Protein AF-A0A5J4QIT3-F1 (afdb_monomer_lite)

Secondary structure (DSSP, 8-state):
-PPEEEETTEEEEEE-------TT-EEEEEETTEEEEEE---SS-GGG-S-PPPHHHHHHHTT------HHHHHHHHHHHHTT--B-TTSSBPPPPHHHHHHHHHH--S-EEESS---TTT-EEHHHHHHHHHT-S-HHHHHHHHHHHHHHSEE-HHHHHTHHHHHHHHHTS--TTHHHHHHHHHSHHHHTT-

Structure (mmCIF, N/CA/C/O backbone):
data_AF-A0A5J4QIT3-F1
#
_entry.id   AF-A0A5J4QIT3-F1
#
loop_
_atom_site.group_PDB
_atom_site.id
_atom_site.type_symbol
_atom_site.label_atom_id
_atom_site.label_alt_id
_atom_site.label_comp_id
_atom_site.label_asym_id
_atom_site.label_entity_id
_atom_site.label_seq_id
_atom_site.pdbx_PDB_ins_code
_atom_site.Cartn_x
_atom_site.Cartn_y
_atom_site.Cartn_z
_atom_site.occupancy
_atom_site.B_iso_or_equiv
_atom_site.auth_seq_id
_atom_site.auth_comp_id
_atom_site.auth_asym_id
_atom_site.auth_atom_id
_atom_site.pdbx_PDB_model_num
ATOM 1 N N . MET A 1 1 ? 32.381 -16.195 -10.247 1.00 50.09 1 MET A N 1
ATOM 2 C CA . MET A 1 1 ? 33.087 -17.267 -10.980 1.00 50.09 1 MET A CA 1
ATOM 3 C C . MET A 1 1 ? 34.404 -16.677 -11.471 1.00 50.09 1 MET A C 1
ATOM 5 O O . MET A 1 1 ? 34.364 -15.738 -12.257 1.00 50.09 1 MET A O 1
ATOM 9 N N . THR A 1 2 ? 35.540 -17.100 -10.915 1.00 53.19 2 THR A N 1
ATOM 10 C CA . THR A 1 2 ? 36.868 -16.570 -11.279 1.00 53.19 2 THR A CA 1
ATOM 11 C C . THR A 1 2 ? 37.231 -17.078 -12.671 1.00 53.19 2 THR A C 1
ATOM 13 O O . THR A 1 2 ? 37.209 -18.285 -12.884 1.00 53.19 2 THR A O 1
ATOM 16 N N . LYS A 1 3 ? 37.497 -16.178 -13.624 1.00 61.62 3 LYS A N 1
ATOM 17 C CA . LYS A 1 3 ? 37.894 -16.543 -14.993 1.00 61.62 3 LYS A CA 1
ATOM 18 C C . LYS A 1 3 ? 39.407 -16.418 -15.132 1.00 61.62 3 LYS A C 1
ATOM 20 O O . LYS A 1 3 ? 39.966 -15.399 -14.724 1.00 61.62 3 LYS A O 1
ATOM 25 N N . TYR A 1 4 ? 40.047 -17.426 -15.706 1.00 68.75 4 TYR A N 1
ATOM 26 C CA . TYR A 1 4 ? 41.478 -17.422 -15.978 1.00 68.75 4 TYR A CA 1
ATOM 27 C C . TYR A 1 4 ? 41.759 -17.108 -17.448 1.00 68.75 4 TYR A C 1
ATOM 29 O O . TYR A 1 4 ? 40.908 -17.286 -18.322 1.00 68.75 4 TYR A O 1
ATOM 37 N N . LYS A 1 5 ? 42.932 -16.539 -17.718 1.00 68.56 5 LYS A N 1
ATOM 38 C CA . LYS A 1 5 ? 43.290 -16.049 -19.049 1.00 68.56 5 LYS A CA 1
ATOM 39 C C . LYS A 1 5 ? 43.648 -17.220 -19.957 1.00 68.56 5 LYS A C 1
ATOM 41 O O . LYS A 1 5 ? 44.430 -18.075 -19.551 1.00 68.56 5 LYS A O 1
ATOM 46 N N . ILE A 1 6 ? 43.122 -17.225 -21.180 1.00 71.12 6 ILE A N 1
ATOM 47 C CA . ILE A 1 6 ? 43.417 -18.238 -22.199 1.00 71.12 6 ILE A CA 1
ATOM 48 C C . ILE A 1 6 ? 44.427 -17.661 -23.197 1.00 71.12 6 ILE A C 1
ATOM 50 O O . ILE A 1 6 ? 44.152 -16.646 -23.834 1.00 71.12 6 ILE A O 1
ATOM 54 N N . GLU A 1 7 ? 45.576 -18.314 -23.352 1.00 67.62 7 GLU A N 1
ATOM 55 C CA . GLU A 1 7 ? 46.569 -18.009 -24.391 1.00 67.62 7 GLU A CA 1
ATOM 56 C C . GLU A 1 7 ? 46.798 -19.258 -25.245 1.00 67.62 7 GLU A C 1
ATOM 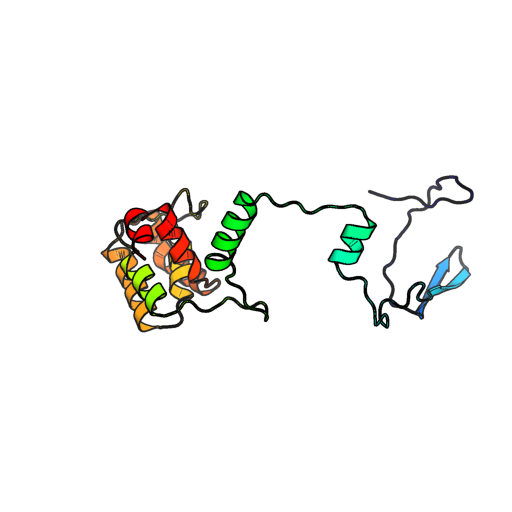58 O O . GLU A 1 7 ? 47.005 -20.348 -24.717 1.00 67.62 7 GLU A O 1
ATOM 63 N N . ASN A 1 8 ? 46.714 -19.117 -26.574 1.00 71.81 8 ASN A N 1
ATOM 64 C CA . ASN A 1 8 ? 46.832 -20.226 -27.534 1.00 71.81 8 ASN A CA 1
ATOM 65 C C . ASN A 1 8 ? 45.915 -21.431 -27.226 1.00 71.81 8 ASN A C 1
ATOM 67 O O . ASN A 1 8 ? 46.274 -22.577 -27.483 1.00 71.81 8 ASN A O 1
ATOM 71 N N . GLY A 1 9 ? 44.732 -21.174 -26.659 1.00 71.56 9 GLY A N 1
ATOM 72 C CA . GLY A 1 9 ? 43.759 -22.211 -26.301 1.00 71.56 9 GLY A CA 1
ATOM 73 C C . GLY A 1 9 ? 44.021 -22.923 -24.968 1.00 71.56 9 GLY A C 1
ATOM 74 O O . GLY A 1 9 ? 43.270 -23.833 -24.633 1.00 71.56 9 GLY A O 1
ATOM 75 N N . ILE A 1 10 ? 45.035 -22.514 -24.194 1.00 67.44 10 ILE A N 1
ATOM 76 C CA . ILE A 1 10 ? 45.354 -23.095 -22.882 1.00 67.44 10 ILE A CA 1
ATOM 77 C C . ILE A 1 10 ? 45.044 -22.082 -21.776 1.00 67.44 10 ILE A C 1
ATOM 79 O O . ILE A 1 10 ? 45.449 -20.920 -21.836 1.00 67.44 10 ILE A O 1
ATOM 83 N N . GLU A 1 11 ? 44.319 -22.534 -20.755 1.00 70.12 11 GLU A N 1
ATOM 84 C CA . GLU A 1 11 ? 43.977 -21.748 -19.571 1.00 70.12 11 GLU A CA 1
ATOM 85 C C . GLU A 1 11 ? 45.213 -21.584 -18.665 1.00 70.12 11 GLU A C 1
ATOM 87 O O . GLU A 1 11 ? 45.863 -22.553 -18.269 1.00 70.12 11 GLU A O 1
ATOM 92 N N . THR A 1 12 ? 45.583 -20.340 -18.369 1.00 76.81 12 THR A N 1
ATOM 93 C CA . THR A 1 12 ? 46.757 -19.991 -17.554 1.00 76.81 12 THR A CA 1
ATOM 94 C C . THR A 1 12 ? 46.376 -19.806 -16.080 1.00 76.81 12 THR A C 1
ATOM 96 O O . THR A 1 12 ? 45.206 -19.759 -15.729 1.00 76.81 12 THR A O 1
ATOM 99 N N . LYS A 1 13 ? 47.352 -19.647 -15.174 1.00 75.56 13 LYS A N 1
ATOM 100 C CA . LYS A 1 13 ? 47.073 -19.306 -13.759 1.00 75.56 13 LYS A CA 1
ATOM 101 C C . LYS A 1 13 ? 46.772 -17.811 -13.537 1.00 75.56 13 LYS A C 1
ATOM 103 O O . LYS A 1 13 ? 46.551 -17.399 -12.400 1.00 75.56 13 LYS A O 1
ATOM 108 N N . GLU A 1 14 ? 46.794 -16.994 -14.592 1.00 68.56 14 GLU A N 1
ATOM 109 C CA . GLU A 1 14 ? 46.572 -15.545 -14.527 1.00 68.56 14 GLU A CA 1
ATOM 110 C C . GLU A 1 14 ? 45.058 -15.265 -14.433 1.00 68.56 14 GLU A C 1
ATOM 112 O O . GLU A 1 14 ? 44.283 -15.710 -15.282 1.00 68.56 14 GLU A O 1
ATOM 117 N N . ILE A 1 15 ? 44.614 -14.549 -13.394 1.00 61.22 15 ILE A N 1
ATOM 118 C CA . ILE A 1 15 ? 43.200 -14.174 -13.227 1.00 61.22 15 ILE A CA 1
ATOM 119 C C . ILE A 1 15 ? 42.866 -13.057 -14.220 1.00 61.22 15 ILE A C 1
ATOM 121 O O . ILE A 1 15 ? 43.544 -12.029 -14.261 1.00 61.22 15 ILE A O 1
ATOM 125 N N . VAL A 1 16 ? 41.787 -13.224 -14.985 1.00 59.75 16 VAL A N 1
ATOM 126 C CA . VAL A 1 16 ? 41.268 -12.171 -15.862 1.00 59.75 16 VAL A CA 1
ATOM 127 C C . VAL A 1 16 ? 40.547 -11.139 -15.007 1.00 59.75 16 VAL A C 1
ATOM 129 O O . VAL A 1 16 ? 39.448 -11.375 -14.504 1.00 59.75 16 VAL A O 1
ATOM 132 N N . GLN A 1 17 ? 41.151 -9.963 -14.866 1.00 61.25 17 GLN A N 1
ATOM 133 C CA . GLN A 1 17 ? 40.424 -8.774 -14.441 1.00 61.25 17 GLN A CA 1
ATOM 134 C C . GLN A 1 17 ? 39.744 -8.161 -15.663 1.00 61.25 17 GLN A C 1
ATOM 136 O O . GLN A 1 17 ? 40.378 -7.463 -16.452 1.00 61.25 17 GLN A O 1
ATOM 141 N N . ASN A 1 18 ? 38.444 -8.411 -15.814 1.00 67.00 18 ASN A N 1
ATOM 142 C CA . ASN A 1 18 ? 37.635 -7.642 -16.754 1.00 67.00 18 ASN A CA 1
ATOM 143 C C . ASN A 1 18 ? 37.565 -6.197 -16.252 1.00 67.00 18 ASN A C 1
ATOM 145 O O . ASN A 1 18 ? 37.209 -5.961 -15.096 1.00 67.00 18 ASN A O 1
ATOM 149 N N . ARG A 1 19 ? 37.907 -5.235 -17.107 1.00 64.25 19 ARG A N 1
ATOM 150 C CA . ARG A 1 19 ? 37.785 -3.807 -16.809 1.00 64.25 19 ARG A CA 1
ATOM 151 C C . ARG A 1 19 ? 36.710 -3.209 -17.700 1.00 64.25 19 ARG A C 1
ATOM 153 O O . ARG A 1 19 ? 36.691 -3.467 -18.898 1.00 64.25 19 ARG A O 1
ATOM 160 N N . VAL A 1 20 ? 35.840 -2.405 -17.102 1.00 68.88 20 VAL A N 1
ATOM 161 C CA . VAL A 1 20 ? 34.931 -1.524 -17.836 1.00 68.88 20 VAL A CA 1
ATOM 162 C C . VAL A 1 20 ? 35.634 -0.179 -17.937 1.0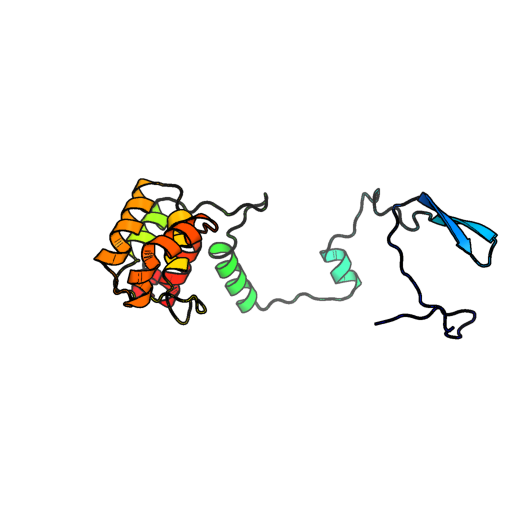0 68.88 20 VAL A C 1
ATOM 164 O O . VAL A 1 20 ? 36.016 0.397 -16.919 1.00 68.88 20 VAL A O 1
ATOM 167 N N . VAL A 1 21 ? 35.877 0.276 -19.159 1.00 70.81 21 VAL A N 1
ATOM 168 C CA . VAL A 1 21 ? 36.602 1.515 -19.458 1.00 70.81 21 VAL A CA 1
ATOM 169 C C . VAL A 1 21 ? 35.796 2.322 -20.464 1.00 70.81 21 VAL A C 1
ATOM 171 O O . VAL A 1 21 ? 35.100 1.744 -21.297 1.00 70.81 21 VAL A O 1
ATOM 174 N N . ALA A 1 22 ? 35.871 3.649 -20.376 1.00 73.44 22 ALA A N 1
ATOM 175 C CA . ALA A 1 22 ? 35.202 4.517 -21.336 1.00 73.44 22 ALA A CA 1
ATOM 176 C C . ALA A 1 22 ? 35.835 4.378 -22.740 1.00 73.44 22 ALA A C 1
ATOM 178 O O . ALA A 1 22 ? 37.027 4.047 -22.840 1.00 73.44 22 ALA A O 1
ATOM 179 N N . PRO A 1 23 ? 35.079 4.656 -23.817 1.00 72.19 23 PRO A N 1
ATOM 180 C CA . PRO A 1 23 ? 35.599 4.675 -25.182 1.00 72.19 23 PRO A CA 1
ATOM 181 C C . PRO A 1 23 ? 36.885 5.501 -25.316 1.00 72.19 23 PRO A C 1
ATOM 183 O O . PRO A 1 23 ? 37.030 6.545 -24.682 1.00 72.19 23 PRO A O 1
ATOM 186 N N . ASN A 1 24 ? 37.828 5.041 -26.143 1.00 81.06 24 ASN A N 1
ATOM 187 C CA . ASN A 1 24 ? 39.077 5.751 -26.465 1.00 81.06 24 ASN A CA 1
ATOM 188 C C . ASN A 1 24 ? 39.994 6.048 -25.260 1.00 81.06 24 ASN A C 1
ATOM 190 O O . ASN A 1 24 ? 40.887 6.897 -25.334 1.00 81.06 24 ASN A O 1
ATOM 194 N N . THR A 1 25 ? 39.814 5.336 -24.143 1.00 84.38 25 THR A N 1
ATOM 195 C CA . THR A 1 25 ? 40.644 5.514 -22.947 1.00 84.38 25 THR A CA 1
ATOM 196 C C . THR A 1 25 ? 42.025 4.884 -23.135 1.00 84.38 25 THR A C 1
ATOM 198 O O . THR A 1 25 ? 42.160 3.756 -23.611 1.00 84.38 25 THR A O 1
ATOM 201 N N . ALA A 1 26 ? 43.069 5.582 -22.681 1.00 87.25 26 ALA A N 1
ATOM 202 C CA . ALA A 1 26 ? 44.417 5.035 -22.554 1.00 87.25 26 ALA A CA 1
ATOM 203 C C . ALA A 1 26 ? 44.788 4.860 -21.075 1.00 87.25 26 ALA A C 1
ATOM 205 O O . ALA A 1 26 ? 44.792 5.822 -20.308 1.00 87.25 26 ALA A O 1
ATOM 206 N N . ILE A 1 27 ? 45.141 3.640 -20.673 1.00 82.06 27 ILE A N 1
ATOM 207 C CA . ILE A 1 27 ? 45.551 3.312 -19.303 1.00 82.06 27 ILE A CA 1
ATOM 208 C C . ILE A 1 27 ? 47.030 2.949 -19.301 1.00 82.06 27 ILE A C 1
ATOM 210 O O . ILE A 1 27 ? 47.488 2.140 -20.107 1.00 82.06 27 ILE A O 1
ATOM 214 N N . ARG A 1 28 ? 47.786 3.532 -18.368 1.00 84.81 28 ARG A N 1
ATOM 215 C CA . ARG A 1 28 ? 49.178 3.151 -18.110 1.00 84.81 28 ARG A CA 1
ATOM 216 C C . ARG A 1 28 ? 49.225 2.132 -16.989 1.00 84.81 28 ARG A C 1
ATOM 218 O O . ARG A 1 28 ? 48.746 2.409 -15.893 1.00 84.81 28 ARG A O 1
ATOM 225 N N . GLU A 1 29 ? 49.876 1.009 -17.234 1.00 82.25 29 GLU A N 1
ATOM 226 C CA . GLU A 1 29 ? 50.094 -0.019 -16.223 1.00 82.25 29 GLU A CA 1
ATOM 227 C C . GLU A 1 29 ? 51.500 -0.606 -16.312 1.00 82.25 29 GLU A C 1
ATOM 229 O O . GLU A 1 29 ? 52.164 -0.539 -17.345 1.00 82.25 29 GLU A O 1
ATOM 234 N N . THR A 1 30 ? 51.985 -1.137 -15.193 1.00 76.81 30 THR A N 1
ATOM 235 C CA . THR A 1 30 ? 53.287 -1.799 -15.131 1.00 76.81 30 THR A CA 1
ATOM 236 C C . THR A 1 30 ? 53.056 -3.300 -15.191 1.00 76.81 30 THR A C 1
ATOM 238 O O . THR A 1 30 ? 52.498 -3.872 -14.257 1.00 76.81 30 THR A O 1
ATOM 241 N N . LYS A 1 31 ? 53.490 -3.939 -16.278 1.00 74.19 31 LYS A N 1
ATOM 242 C CA . LYS A 1 31 ? 53.432 -5.392 -16.460 1.00 74.19 31 LYS A CA 1
ATOM 243 C C . LYS A 1 31 ? 54.853 -5.921 -16.625 1.00 74.19 31 LYS A C 1
ATOM 245 O O . LYS A 1 31 ? 55.612 -5.383 -17.423 1.00 74.19 31 LYS A O 1
ATOM 250 N N . ASN A 1 32 ? 55.232 -6.941 -15.853 1.00 74.06 32 ASN A N 1
ATOM 251 C CA . ASN A 1 32 ? 56.577 -7.540 -15.881 1.00 74.06 32 ASN A CA 1
ATOM 252 C C . ASN A 1 32 ? 57.721 -6.503 -15.796 1.00 74.06 32 ASN A C 1
ATOM 254 O O . ASN A 1 32 ? 58.642 -6.517 -16.607 1.00 74.06 32 ASN A O 1
ATOM 258 N N . ASN A 1 33 ? 57.643 -5.568 -14.840 1.00 79.75 33 ASN A N 1
ATOM 259 C CA . ASN A 1 33 ? 58.596 -4.457 -14.655 1.00 79.75 33 ASN A CA 1
ATOM 260 C C . ASN A 1 33 ? 58.756 -3.497 -15.852 1.00 79.75 33 ASN A C 1
ATOM 262 O O . ASN A 1 33 ? 59.649 -2.651 -15.844 1.00 79.75 33 ASN A O 1
ATOM 266 N N . GLN A 1 34 ? 57.872 -3.562 -16.848 1.00 76.44 34 GLN A N 1
ATOM 267 C CA . GLN A 1 34 ? 57.825 -2.621 -17.963 1.00 76.44 34 GLN A CA 1
ATOM 268 C C . GLN A 1 34 ? 56.528 -1.818 -17.929 1.00 76.44 34 GLN A C 1
ATOM 270 O O . GLN A 1 34 ? 55.451 -2.336 -17.632 1.00 76.44 34 GLN A O 1
ATOM 275 N N . ARG A 1 35 ? 56.629 -0.521 -18.223 1.00 80.00 35 ARG A N 1
ATOM 276 C CA . ARG A 1 35 ? 55.473 0.377 -18.264 1.00 80.00 35 ARG A CA 1
ATOM 277 C C . ARG A 1 35 ? 54.834 0.291 -19.646 1.00 80.00 35 ARG A C 1
ATOM 279 O O . ARG A 1 35 ? 55.433 0.721 -20.627 1.00 80.00 35 ARG A O 1
ATOM 286 N N . VAL A 1 36 ? 53.625 -0.250 -19.715 1.00 83.44 36 VAL A N 1
ATOM 287 C CA . VAL A 1 36 ? 52.855 -0.423 -20.950 1.00 83.44 36 VAL A CA 1
ATOM 288 C C . VAL A 1 36 ? 51.671 0.541 -20.932 1.00 83.44 36 VAL A C 1
ATOM 290 O O . VAL A 1 36 ? 51.077 0.807 -19.888 1.00 83.44 36 VAL A O 1
ATOM 293 N N . THR A 1 37 ? 51.342 1.112 -22.090 1.00 85.62 37 THR A N 1
ATOM 294 C CA . THR A 1 37 ? 50.116 1.901 -22.265 1.00 85.62 37 THR A CA 1
ATOM 295 C C . THR A 1 37 ? 49.134 1.079 -23.081 1.00 85.62 37 THR A C 1
ATOM 297 O O . THR A 1 37 ? 49.382 0.827 -24.257 1.00 85.62 37 THR A O 1
ATOM 300 N N . LEU A 1 38 ? 48.033 0.665 -22.462 1.00 82.25 38 LEU A N 1
ATOM 301 C CA . LEU A 1 38 ? 46.922 0.019 -23.148 1.00 82.25 38 LEU A CA 1
ATOM 302 C C . LEU A 1 38 ? 45.984 1.094 -23.684 1.00 82.25 38 LEU A C 1
ATOM 304 O O . LEU A 1 38 ? 45.500 1.925 -22.916 1.00 82.25 38 LEU A O 1
ATOM 308 N N . LYS A 1 39 ? 45.740 1.080 -24.993 1.00 81.88 39 LYS A N 1
ATOM 309 C CA . LYS A 1 39 ? 44.734 1.924 -25.641 1.00 81.88 39 LYS A CA 1
ATOM 310 C C . LYS A 1 39 ? 43.511 1.070 -25.932 1.00 81.88 39 LYS A C 1
ATOM 312 O O . LYS A 1 39 ? 43.642 0.012 -26.539 1.00 81.88 39 LYS A O 1
ATOM 317 N N . TYR A 1 40 ? 42.358 1.527 -25.472 1.00 78.62 40 TYR A N 1
ATOM 318 C CA . TYR A 1 40 ? 41.078 0.886 -25.723 1.00 78.62 40 TYR A CA 1
ATOM 319 C C . TYR A 1 40 ? 40.340 1.707 -26.765 1.00 78.62 40 TYR A C 1
ATOM 321 O O . TYR A 1 40 ? 40.075 2.882 -26.535 1.00 78.62 40 TYR A O 1
ATOM 329 N N . GLU A 1 41 ? 40.027 1.100 -27.900 1.00 73.19 41 GLU A N 1
ATOM 330 C CA . GLU A 1 41 ? 39.240 1.731 -28.956 1.00 73.19 41 GLU A CA 1
ATOM 331 C C . GLU A 1 41 ? 37.769 1.345 -28.803 1.00 73.19 41 GLU A C 1
ATOM 333 O O . GLU A 1 41 ? 37.437 0.251 -28.333 1.00 73.19 41 GLU A O 1
ATOM 338 N N . ALA A 1 42 ? 36.876 2.259 -29.178 1.00 72.31 42 ALA A N 1
ATOM 339 C CA . ALA A 1 42 ? 35.461 1.943 -29.286 1.00 72.31 42 ALA A CA 1
ATOM 340 C C . ALA A 1 42 ? 35.267 0.936 -30.429 1.00 72.31 42 ALA A C 1
ATOM 342 O O . ALA A 1 42 ? 35.417 1.283 -31.595 1.00 72.31 42 ALA A O 1
ATOM 343 N N . VAL A 1 43 ? 34.965 -0.321 -30.100 1.00 66.88 43 VAL A N 1
ATOM 344 C CA . VAL A 1 43 ? 34.739 -1.359 -31.123 1.00 66.88 43 VAL A CA 1
ATOM 345 C C . VAL A 1 43 ? 33.397 -1.152 -31.825 1.00 66.88 43 VAL A C 1
ATOM 347 O O . VAL A 1 43 ? 33.283 -1.401 -33.019 1.00 66.88 43 VAL A O 1
ATOM 350 N N . ASN A 1 44 ? 32.399 -0.660 -31.088 1.00 65.31 44 ASN A N 1
ATOM 351 C CA . ASN A 1 44 ? 31.087 -0.318 -31.615 1.00 65.31 44 ASN A CA 1
ATOM 352 C C . ASN A 1 44 ? 30.754 1.115 -31.219 1.00 65.31 44 ASN A C 1
ATOM 354 O O . ASN A 1 44 ? 30.790 1.456 -30.036 1.00 65.31 44 ASN A O 1
ATOM 358 N N . ASP A 1 45 ? 30.367 1.921 -32.201 1.00 64.94 45 ASP A N 1
ATOM 359 C CA . ASP A 1 45 ? 29.901 3.290 -31.999 1.00 64.94 45 ASP A CA 1
ATOM 360 C C . ASP A 1 45 ? 28.427 3.313 -31.556 1.00 64.94 45 ASP A C 1
ATOM 362 O O . ASP A 1 45 ? 27.578 3.974 -32.145 1.00 64.94 45 ASP A O 1
ATOM 366 N N . TRP A 1 46 ? 28.092 2.502 -30.545 1.00 61.81 46 TRP A N 1
ATOM 367 C CA . TRP A 1 46 ? 26.726 2.413 -30.013 1.00 61.81 46 TRP A CA 1
ATOM 368 C C . TRP A 1 46 ? 26.282 3.758 -29.426 1.00 61.81 46 TRP A C 1
ATOM 370 O O . TRP A 1 46 ? 25.104 4.093 -29.463 1.00 61.81 46 TRP A O 1
ATOM 380 N N . GLU A 1 47 ? 27.239 4.539 -28.924 1.00 60.97 47 GLU A N 1
ATOM 381 C CA . GLU A 1 47 ? 27.016 5.885 -28.399 1.00 60.97 47 GLU A CA 1
ATOM 382 C C . GLU A 1 47 ? 26.477 6.849 -29.472 1.00 60.97 47 GLU A C 1
ATOM 384 O O . GLU A 1 47 ? 25.587 7.636 -29.164 1.00 60.97 47 GLU A O 1
ATOM 389 N N . ASN A 1 48 ? 26.925 6.736 -30.732 1.00 67.44 48 ASN A N 1
ATOM 390 C CA . ASN A 1 48 ? 26.421 7.545 -31.854 1.00 67.44 48 ASN A CA 1
ATOM 391 C C . ASN A 1 48 ? 25.482 6.776 -32.804 1.00 67.44 48 ASN A C 1
ATOM 393 O O . ASN A 1 48 ? 25.112 7.288 -33.865 1.00 67.44 48 ASN A O 1
ATOM 397 N N . ALA A 1 49 ? 25.082 5.550 -32.460 1.00 70.81 49 ALA A N 1
ATOM 398 C CA . ALA A 1 49 ? 24.202 4.751 -33.301 1.00 70.81 49 ALA A CA 1
ATOM 399 C C . ALA A 1 49 ? 22.788 5.358 -33.323 1.00 70.81 49 ALA A C 1
ATOM 401 O O . ALA A 1 49 ? 22.002 5.200 -32.392 1.00 70.81 49 ALA A O 1
ATOM 402 N N . SER A 1 50 ? 22.439 6.017 -34.429 1.00 66.19 50 SER A N 1
ATOM 403 C CA . SER A 1 50 ? 21.112 6.609 -34.662 1.00 66.19 50 SER A CA 1
ATOM 404 C C . SER A 1 50 ? 20.009 5.575 -34.910 1.00 66.19 50 SER A C 1
ATOM 406 O O . SER A 1 50 ? 18.825 5.904 -34.874 1.00 66.19 50 SER A O 1
ATOM 408 N N . HIS A 1 51 ? 20.392 4.325 -35.175 1.00 66.06 51 HIS A N 1
ATOM 409 C CA . HIS A 1 51 ? 19.491 3.215 -35.470 1.00 66.06 51 HIS A CA 1
ATOM 410 C C . HIS A 1 51 ? 19.792 2.056 -34.528 1.00 66.06 51 HIS A C 1
ATOM 412 O O . HIS A 1 51 ? 20.338 1.024 -34.922 1.00 66.06 51 HIS A O 1
ATOM 418 N N . LEU A 1 52 ? 19.471 2.249 -33.251 1.00 71.50 52 LEU A N 1
ATOM 419 C CA . LEU A 1 52 ? 19.384 1.124 -32.334 1.00 71.50 52 LEU A CA 1
ATOM 420 C C . LEU A 1 52 ? 18.252 0.225 -32.809 1.00 71.50 52 LEU A C 1
ATOM 422 O O . LEU A 1 52 ? 17.137 0.701 -33.027 1.00 71.50 52 LEU A O 1
ATOM 426 N N . ALA A 1 53 ? 18.551 -1.064 -32.974 1.00 69.56 53 ALA A N 1
ATOM 427 C CA . ALA A 1 53 ? 17.510 -2.044 -33.212 1.00 69.56 53 ALA A CA 1
ATOM 428 C C . ALA A 1 53 ? 16.503 -1.937 -32.063 1.00 69.56 53 ALA A C 1
ATOM 430 O O . ALA A 1 53 ? 16.892 -1.953 -30.889 1.00 69.56 53 ALA A O 1
ATOM 431 N N . SER A 1 54 ? 15.223 -1.785 -32.391 1.00 75.06 54 SER A N 1
ATOM 432 C CA . SER A 1 54 ? 14.191 -1.764 -31.362 1.00 75.06 54 SER A CA 1
ATOM 433 C C . SER A 1 54 ? 14.231 -3.079 -30.582 1.00 75.06 54 SER A C 1
ATOM 435 O O . SER A 1 54 ? 14.642 -4.118 -31.105 1.00 75.06 54 SER A O 1
ATOM 437 N N . LEU A 1 55 ? 13.767 -3.068 -29.329 1.00 71.12 55 LEU A N 1
ATOM 438 C CA . LEU A 1 55 ? 13.665 -4.300 -28.541 1.00 71.12 55 LEU A CA 1
ATOM 439 C C . LEU A 1 55 ? 12.915 -5.393 -29.322 1.00 71.12 55 LEU A C 1
ATOM 441 O O . LEU A 1 55 ? 13.302 -6.555 -29.271 1.00 71.12 55 LEU A O 1
ATOM 445 N N . ARG A 1 56 ? 11.902 -5.008 -30.109 1.00 71.69 56 ARG A N 1
ATOM 446 C CA . ARG A 1 56 ? 11.157 -5.922 -30.976 1.00 71.69 56 ARG A CA 1
ATOM 447 C C . ARG A 1 56 ? 12.032 -6.535 -32.072 1.00 71.69 56 ARG A C 1
ATOM 449 O O . ARG A 1 56 ? 12.046 -7.750 -32.206 1.00 71.69 56 ARG A O 1
ATOM 456 N N . GLU A 1 57 ? 12.812 -5.727 -32.785 1.00 74.00 57 GLU A N 1
ATOM 457 C CA . GLU A 1 57 ? 13.727 -6.207 -33.833 1.00 74.00 57 GLU A CA 1
ATOM 458 C C . GLU A 1 57 ? 14.825 -7.127 -33.284 1.00 74.00 57 GLU A C 1
ATOM 460 O O . GLU A 1 57 ? 15.238 -8.067 -33.964 1.00 74.00 57 GLU A O 1
ATOM 465 N N . ILE A 1 58 ? 15.301 -6.873 -32.058 1.00 80.00 58 ILE A N 1
ATOM 466 C CA . ILE A 1 58 ? 16.272 -7.737 -31.371 1.00 80.00 58 ILE A CA 1
ATOM 467 C C . ILE A 1 58 ? 15.642 -9.100 -31.065 1.00 80.00 58 ILE A C 1
ATOM 469 O O . ILE A 1 58 ? 16.243 -10.131 -31.364 1.00 80.00 58 ILE A O 1
ATOM 473 N N . LEU A 1 59 ? 14.433 -9.104 -30.498 1.00 78.06 59 LEU A N 1
ATOM 474 C CA . LEU A 1 59 ? 13.712 -10.325 -30.134 1.00 78.06 59 LEU A CA 1
ATOM 475 C C . LEU A 1 59 ? 13.335 -11.155 -31.368 1.00 78.06 59 LEU A C 1
ATOM 477 O O . LEU A 1 59 ? 13.592 -12.359 -31.383 1.00 78.06 59 LEU A O 1
ATOM 481 N N . ASP A 1 60 ? 12.840 -10.506 -32.427 1.00 70.69 60 ASP A N 1
ATOM 482 C CA . ASP A 1 60 ? 12.508 -11.159 -33.697 1.00 70.69 60 ASP A CA 1
ATOM 483 C C . ASP A 1 60 ? 13.774 -11.763 -34.351 1.00 70.69 60 ASP A C 1
ATOM 485 O O . ASP A 1 60 ? 13.755 -12.912 -34.792 1.00 70.69 60 ASP A O 1
ATOM 489 N N . LYS A 1 61 ? 14.924 -11.060 -34.343 1.00 78.38 61 LYS A N 1
ATOM 490 C CA . LYS A 1 61 ? 16.213 -11.614 -34.825 1.00 78.38 61 LYS A CA 1
ATOM 491 C C . LYS A 1 61 ? 16.703 -12.808 -34.012 1.00 78.38 61 LYS A C 1
ATOM 493 O O . LYS A 1 61 ? 17.375 -13.679 -34.562 1.00 78.38 61 LYS A O 1
ATOM 498 N N . TRP A 1 62 ? 16.442 -12.822 -32.708 1.00 81.06 62 TRP A N 1
ATOM 499 C CA . TRP A 1 62 ? 16.799 -13.934 -31.824 1.00 81.06 62 TRP A CA 1
ATOM 500 C C . TRP A 1 62 ? 15.772 -15.067 -31.860 1.00 81.06 62 TRP A C 1
ATOM 502 O O . TRP A 1 62 ? 15.973 -16.077 -31.187 1.00 81.06 62 TRP A O 1
ATOM 512 N N . ASN A 1 63 ? 14.715 -14.925 -32.669 1.00 74.56 63 ASN A N 1
ATOM 513 C CA . ASN A 1 63 ? 13.614 -15.874 -32.775 1.00 74.56 63 ASN A CA 1
ATOM 514 C C . ASN A 1 63 ? 12.980 -16.169 -31.404 1.00 74.56 63 ASN A C 1
ATOM 516 O O . ASN A 1 63 ? 12.642 -17.310 -31.084 1.00 74.56 63 ASN A O 1
ATOM 520 N N . ILE A 1 64 ? 12.890 -15.130 -30.572 1.00 69.25 64 ILE A N 1
ATOM 521 C CA . ILE A 1 64 ? 12.237 -15.167 -29.269 1.00 69.25 64 ILE A CA 1
ATOM 522 C C . ILE A 1 64 ? 10.849 -14.582 -29.459 1.00 69.25 64 ILE A C 1
ATOM 524 O O . ILE A 1 64 ? 10.700 -13.371 -29.622 1.00 69.25 64 ILE A O 1
ATOM 528 N N . ASP A 1 65 ? 9.840 -15.443 -29.403 1.00 69.00 65 ASP A N 1
ATOM 529 C CA . ASP A 1 65 ? 8.459 -14.993 -29.355 1.00 69.00 65 ASP A CA 1
ATOM 530 C C . ASP A 1 65 ? 8.050 -14.735 -27.902 1.00 69.00 65 ASP A C 1
ATOM 532 O O . ASP A 1 65 ? 8.260 -15.574 -27.021 1.00 69.00 65 ASP A O 1
ATOM 536 N N . ILE A 1 66 ? 7.488 -13.557 -27.639 1.00 66.31 66 ILE A N 1
ATOM 537 C CA . ILE A 1 66 ? 6.875 -13.243 -26.345 1.00 66.31 66 ILE A CA 1
ATOM 538 C C . ILE A 1 66 ? 5.372 -13.423 -26.528 1.00 66.31 66 ILE A C 1
ATOM 540 O O . ILE A 1 66 ? 4.612 -12.456 -26.595 1.00 66.31 66 ILE A O 1
ATOM 544 N N . GLU A 1 67 ? 4.940 -14.677 -26.627 1.00 68.88 67 GLU A N 1
ATOM 545 C CA . GLU A 1 67 ? 3.525 -15.008 -26.525 1.00 68.88 67 GLU A CA 1
ATOM 546 C C . GLU A 1 67 ? 3.117 -14.916 -25.054 1.00 68.88 67 GLU A C 1
ATOM 548 O O . GLU A 1 67 ? 3.444 -15.761 -24.219 1.00 68.88 67 GLU A O 1
ATOM 553 N N . MET A 1 68 ? 2.410 -13.844 -24.715 1.00 70.38 68 MET A N 1
ATOM 554 C CA . MET A 1 68 ? 1.702 -13.744 -23.447 1.00 70.38 68 MET A CA 1
ATOM 555 C C . MET A 1 68 ? 0.299 -14.305 -23.648 1.00 70.38 68 MET A C 1
ATOM 557 O O . MET A 1 68 ? -0.392 -13.921 -24.595 1.00 70.38 68 MET A O 1
ATOM 561 N N . SER A 1 69 ? -0.154 -15.191 -22.759 1.00 75.44 69 SER A N 1
ATOM 562 C CA . SER A 1 69 ? -1.541 -15.647 -22.827 1.00 75.44 69 SER A CA 1
ATOM 563 C C . SER A 1 69 ? -2.482 -14.451 -22.645 1.00 75.44 69 SER A C 1
ATOM 565 O O . SER A 1 69 ? -2.195 -13.535 -21.873 1.00 75.44 69 SER A O 1
ATOM 567 N N . TYR A 1 70 ? -3.636 -14.447 -23.319 1.00 71.19 70 TYR A N 1
ATOM 568 C CA . TYR A 1 70 ? -4.626 -13.372 -23.152 1.00 71.19 70 TYR A CA 1
ATOM 569 C C . TYR A 1 70 ? -5.018 -13.170 -21.679 1.00 71.19 70 TYR A C 1
ATOM 571 O O . TYR A 1 70 ? -5.256 -12.048 -21.243 1.00 71.19 70 TYR A O 1
ATOM 579 N N . LYS A 1 71 ? -5.032 -14.255 -20.896 1.00 75.50 71 LYS A N 1
ATOM 580 C CA . LYS A 1 71 ? -5.293 -14.220 -19.456 1.00 75.50 71 LYS A CA 1
ATOM 581 C C . LYS A 1 71 ? -4.211 -13.447 -18.701 1.00 75.50 71 LYS A C 1
ATOM 583 O O . LYS A 1 71 ? -4.547 -12.607 -17.872 1.00 75.50 71 LYS A O 1
ATOM 588 N N . ASP A 1 72 ? -2.942 -13.700 -19.007 1.00 75.69 72 ASP A N 1
ATOM 589 C CA . ASP A 1 72 ? -1.821 -12.989 -18.387 1.00 75.69 72 ASP A CA 1
ATOM 590 C C . ASP A 1 72 ? -1.786 -11.527 -18.838 1.00 75.69 72 ASP A C 1
ATOM 592 O O . ASP A 1 72 ? -1.532 -10.650 -18.021 1.00 75.69 72 ASP A O 1
ATOM 596 N N . TYR A 1 73 ? -2.140 -11.238 -20.094 1.00 72.88 73 TYR A N 1
ATOM 597 C CA . TYR A 1 73 ? -2.281 -9.869 -20.595 1.00 72.88 73 TYR A CA 1
ATOM 598 C C . TYR A 1 73 ? -3.417 -9.115 -19.898 1.00 72.88 73 TYR A C 1
ATOM 600 O O . TYR A 1 73 ? -3.210 -7.998 -19.436 1.00 72.88 73 TYR A O 1
ATOM 608 N N . ALA A 1 74 ? -4.601 -9.719 -19.771 1.00 73.25 74 ALA A N 1
ATOM 609 C CA . ALA A 1 74 ? -5.737 -9.119 -19.076 1.00 73.25 74 ALA A CA 1
ATOM 610 C C . ALA A 1 74 ? -5.430 -8.887 -17.588 1.00 73.25 74 ALA A C 1
ATOM 612 O O . ALA A 1 74 ? -5.736 -7.820 -17.057 1.00 73.25 74 ALA A O 1
ATOM 613 N N . GLN A 1 75 ? -4.757 -9.843 -16.936 1.00 72.06 75 GLN A N 1
ATOM 614 C CA . GLN A 1 75 ? -4.276 -9.684 -15.566 1.00 72.06 75 GLN A CA 1
ATOM 615 C C . GLN A 1 75 ? -3.251 -8.554 -15.468 1.00 72.06 75 GLN A C 1
ATOM 617 O O . GLN A 1 75 ? -3.344 -7.729 -14.571 1.00 72.06 75 GLN A O 1
ATOM 622 N N . GLN A 1 76 ? -2.318 -8.458 -16.415 1.00 67.44 76 GLN A N 1
ATOM 623 C CA . GLN A 1 76 ? -1.316 -7.400 -16.427 1.00 67.44 76 GLN A CA 1
ATOM 624 C C . GLN A 1 76 ? -1.924 -6.027 -16.745 1.00 67.44 76 GLN A C 1
ATOM 626 O O . GLN A 1 76 ? -1.446 -5.037 -16.216 1.00 67.44 76 GLN A O 1
ATOM 631 N N . GLN A 1 77 ? -2.972 -5.934 -17.571 1.00 63.62 77 GLN A N 1
ATOM 632 C CA . GLN A 1 77 ? -3.722 -4.690 -17.797 1.00 63.62 77 GLN A CA 1
ATOM 633 C C . GLN A 1 77 ? -4.469 -4.259 -16.533 1.00 63.62 77 GLN A C 1
ATOM 635 O O . GLN A 1 77 ? -4.390 -3.097 -16.145 1.00 63.62 77 GLN A O 1
ATOM 640 N N . HIS A 1 78 ? -5.114 -5.198 -15.839 1.00 62.94 78 HIS A N 1
ATOM 641 C CA . HIS A 1 78 ? -5.710 -4.949 -14.529 1.00 62.94 78 HIS A CA 1
ATOM 642 C C . HIS A 1 78 ? -4.639 -4.510 -13.512 1.00 62.94 78 HIS A C 1
ATOM 644 O O . HIS A 1 78 ? -4.792 -3.505 -12.825 1.00 62.94 78 HIS A O 1
ATOM 650 N N . ASP A 1 79 ? -3.498 -5.195 -13.459 1.00 62.84 79 ASP A N 1
ATOM 651 C CA . ASP A 1 79 ? -2.371 -4.834 -12.595 1.00 62.84 79 ASP A CA 1
ATOM 652 C C . ASP A 1 79 ? -1.666 -3.546 -13.046 1.00 62.84 79 ASP A C 1
ATOM 654 O O . ASP A 1 79 ? -0.978 -2.934 -12.242 1.00 62.84 79 ASP A O 1
ATOM 658 N N . ARG A 1 80 ? -1.831 -3.094 -14.294 1.00 61.06 80 ARG A N 1
ATOM 659 C CA . ARG A 1 80 ? -1.357 -1.782 -14.757 1.00 61.06 80 ARG A CA 1
ATOM 660 C C . ARG A 1 80 ? -2.302 -0.673 -14.315 1.00 61.06 80 ARG A C 1
ATOM 662 O O . ARG A 1 80 ? -1.828 0.294 -13.739 1.00 61.06 8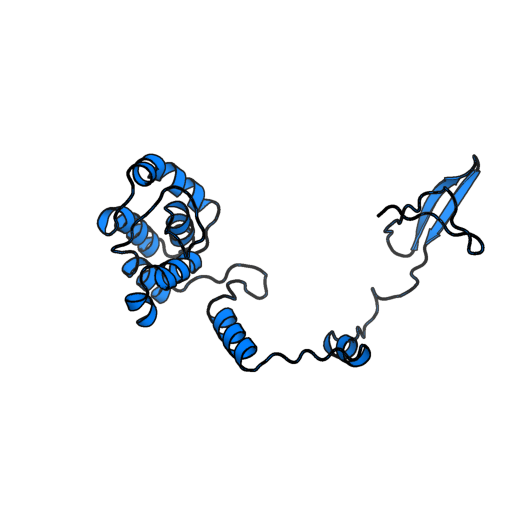0 ARG A O 1
ATOM 669 N N . ILE A 1 81 ? -3.612 -0.855 -14.483 1.00 55.25 81 ILE A N 1
ATOM 670 C CA . ILE A 1 81 ? -4.647 0.078 -14.004 1.00 55.25 81 ILE A CA 1
ATOM 671 C C . ILE A 1 81 ? -4.568 0.263 -12.481 1.00 55.25 81 ILE A C 1
ATOM 673 O O . ILE A 1 81 ? -4.723 1.373 -11.988 1.00 55.25 81 ILE A O 1
ATOM 677 N N . TYR A 1 82 ? -4.284 -0.806 -11.731 1.00 51.44 82 TYR A N 1
ATOM 678 C CA . TYR A 1 82 ? -4.237 -0.771 -10.263 1.00 51.44 82 TYR A CA 1
ATOM 679 C C . TYR A 1 82 ? -2.819 -0.843 -9.663 1.00 51.44 82 TYR A C 1
ATOM 681 O O . TYR A 1 82 ? -2.661 -0.884 -8.438 1.00 51.44 82 TYR A O 1
ATOM 689 N N . GLY A 1 83 ? -1.774 -0.894 -10.491 1.00 52.12 83 GLY A N 1
ATOM 690 C CA . GLY A 1 83 ? -0.396 -1.139 -10.047 1.00 52.12 83 GLY A CA 1
ATOM 691 C C . GLY A 1 83 ? 0.695 -0.377 -10.796 1.00 52.12 83 GLY A C 1
ATOM 692 O O . GLY A 1 83 ? 1.820 -0.358 -10.291 1.00 52.12 83 GLY A O 1
ATOM 693 N N . VAL A 1 84 ? 0.400 0.329 -11.898 1.00 54.03 84 VAL A N 1
ATOM 694 C CA . VAL A 1 84 ? 1.272 1.418 -12.373 1.00 54.03 84 VAL A CA 1
ATOM 695 C C . VAL A 1 84 ? 1.013 2.604 -11.464 1.00 54.03 84 VAL A C 1
ATOM 697 O O . VAL A 1 84 ? 0.193 3.469 -11.710 1.00 54.03 84 VAL A O 1
ATOM 700 N N . GLN A 1 85 ? 1.711 2.577 -10.340 1.00 64.00 85 GLN A N 1
ATOM 701 C CA . GLN A 1 85 ? 1.738 3.665 -9.380 1.00 64.00 85 GLN A CA 1
ATOM 702 C C . GLN A 1 85 ? 2.867 4.621 -9.724 1.00 64.00 85 GLN A C 1
ATOM 704 O O . GLN A 1 85 ? 3.244 5.359 -8.842 1.00 64.00 85 GLN A O 1
ATOM 709 N N . VAL A 1 86 ? 3.484 4.545 -10.910 1.00 64.31 86 VAL A N 1
ATOM 710 C CA . VAL A 1 86 ? 4.689 5.297 -11.270 1.00 64.31 86 VAL A CA 1
ATOM 711 C C . VAL A 1 86 ? 4.482 5.924 -12.645 1.00 64.31 86 VAL A C 1
ATOM 713 O O . VAL A 1 86 ? 4.227 5.196 -13.600 1.00 64.31 86 VAL A O 1
ATOM 716 N N . ASN A 1 87 ? 4.562 7.248 -12.733 1.00 68.50 87 ASN A N 1
ATOM 717 C CA . ASN A 1 87 ? 4.406 7.984 -13.985 1.00 68.50 87 ASN A CA 1
ATOM 718 C C . ASN A 1 87 ? 5.669 7.913 -14.866 1.00 68.50 87 ASN A C 1
ATOM 720 O O . ASN A 1 87 ? 6.688 7.348 -14.460 1.00 68.50 87 ASN A O 1
ATOM 724 N N . ASP A 1 88 ? 5.609 8.489 -16.070 1.00 71.12 88 ASP A N 1
ATOM 725 C CA . ASP A 1 88 ? 6.721 8.484 -17.036 1.00 71.12 88 ASP A CA 1
ATOM 726 C C . ASP A 1 88 ? 7.995 9.150 -16.480 1.00 71.12 88 ASP A C 1
ATOM 728 O O . ASP A 1 88 ? 9.107 8.836 -16.909 1.00 71.12 88 ASP A O 1
ATOM 732 N N . GLU A 1 89 ? 7.859 10.018 -15.471 1.00 72.38 89 GLU A N 1
ATOM 733 C CA . GLU A 1 89 ? 8.976 10.630 -14.747 1.00 72.38 89 GLU A CA 1
ATOM 734 C C . GLU A 1 89 ? 9.552 9.755 -13.616 1.00 72.38 89 GLU A C 1
ATOM 736 O O . GLU A 1 89 ? 10.481 10.169 -12.918 1.00 72.38 89 GLU A O 1
ATOM 741 N N . GLY A 1 90 ? 9.034 8.542 -13.407 1.00 67.00 90 GLY A N 1
ATOM 742 C CA . GLY A 1 90 ? 9.505 7.637 -12.360 1.00 67.00 90 GLY A CA 1
ATOM 743 C C . GLY A 1 90 ? 9.002 7.984 -10.952 1.00 67.00 90 GLY A C 1
ATOM 744 O O . GLY A 1 90 ? 9.537 7.462 -9.971 1.00 67.00 90 GLY A O 1
ATOM 745 N N . THR A 1 91 ? 7.992 8.849 -10.823 1.00 70.12 91 THR A N 1
ATOM 746 C CA . THR A 1 91 ? 7.415 9.273 -9.534 1.00 70.12 91 THR A CA 1
ATOM 747 C C . THR A 1 91 ? 6.078 8.611 -9.260 1.00 70.12 91 THR A C 1
ATOM 749 O O . THR A 1 91 ? 5.384 8.218 -10.192 1.00 70.12 91 THR A O 1
ATOM 752 N N . VAL A 1 92 ? 5.711 8.474 -7.981 1.00 72.00 92 VAL A N 1
ATOM 753 C CA . VAL A 1 92 ? 4.467 7.787 -7.640 1.00 72.00 92 VAL A CA 1
ATOM 754 C C . VAL A 1 92 ? 3.252 8.630 -8.031 1.00 72.00 92 VAL A C 1
ATOM 756 O O . VAL A 1 92 ? 3.142 9.763 -7.564 1.00 72.00 92 VAL A O 1
ATOM 759 N N . GLU A 1 93 ? 2.345 8.094 -8.854 1.00 77.12 93 GLU A N 1
ATOM 760 C CA . GLU A 1 93 ? 1.126 8.806 -9.252 1.00 77.12 93 GLU A CA 1
ATOM 761 C C . GLU A 1 93 ? 0.290 9.142 -8.011 1.00 77.12 93 GLU A C 1
ATOM 763 O O . GLU A 1 93 ? 0.102 8.307 -7.116 1.00 77.12 93 GLU A O 1
ATOM 768 N N . GLN A 1 94 ? -0.183 10.386 -7.933 1.00 81.69 94 GLN A N 1
ATOM 769 C CA . GLN A 1 94 ? -0.976 10.839 -6.799 1.00 81.69 94 GLN A CA 1
ATOM 770 C C . GLN A 1 94 ? -2.356 10.181 -6.823 1.00 81.69 94 GLN A C 1
ATOM 772 O O . GLN A 1 94 ? -3.034 10.149 -7.847 1.00 81.69 94 GLN A O 1
ATOM 777 N N . MET A 1 95 ? -2.786 9.681 -5.667 1.00 88.88 95 MET A N 1
ATOM 778 C CA . MET A 1 95 ? -4.149 9.192 -5.491 1.00 88.88 95 MET A CA 1
ATOM 779 C C . MET A 1 95 ? -5.112 10.382 -5.508 1.00 88.88 95 MET A C 1
ATOM 781 O O . MET A 1 95 ? -4.899 11.346 -4.775 1.00 88.88 95 MET A O 1
ATOM 785 N N . ASN A 1 96 ? -6.157 10.312 -6.334 1.00 91.50 96 ASN A N 1
ATOM 786 C CA . ASN A 1 96 ? -7.192 11.344 -6.360 1.00 91.50 96 ASN A CA 1
ATOM 787 C C . ASN A 1 96 ? -8.020 11.350 -5.058 1.00 91.50 96 ASN A C 1
ATOM 789 O O . ASN A 1 96 ? -8.095 10.344 -4.349 1.00 91.50 96 ASN A O 1
ATOM 793 N N . ASP A 1 97 ? -8.654 12.485 -4.762 1.00 95.75 97 ASP A N 1
ATOM 794 C CA . ASP A 1 97 ? -9.364 12.700 -3.496 1.00 95.75 97 ASP A CA 1
ATOM 795 C C . ASP A 1 97 ? -10.587 11.788 -3.321 1.00 95.75 97 ASP A C 1
ATOM 797 O O . ASP A 1 97 ? -10.851 11.340 -2.208 1.00 95.75 97 ASP A O 1
ATOM 801 N N . GLU A 1 98 ? -11.307 11.463 -4.399 1.00 96.06 98 GLU A N 1
ATOM 802 C CA . GLU A 1 9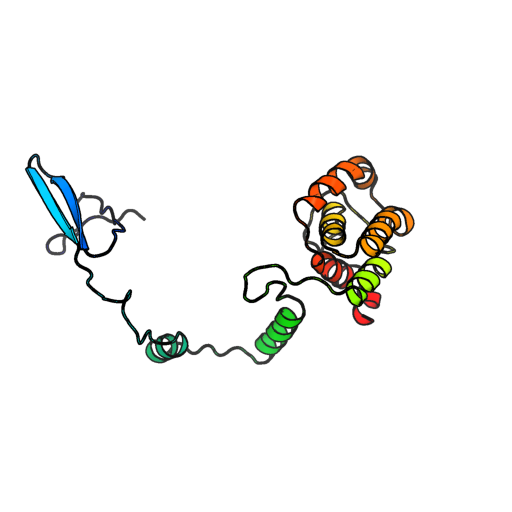8 ? -12.479 10.576 -4.351 1.00 96.06 98 GLU A CA 1
ATOM 803 C C . GLU A 1 98 ? -12.081 9.160 -3.905 1.00 96.06 98 GLU A C 1
ATOM 805 O O . GLU A 1 98 ? -12.661 8.602 -2.972 1.00 96.06 98 GLU A O 1
ATOM 810 N N . LEU A 1 99 ? -11.027 8.606 -4.512 1.00 93.88 99 LEU A N 1
ATOM 811 C CA . LEU A 1 99 ? -10.481 7.299 -4.158 1.00 93.88 99 LEU A CA 1
ATOM 812 C C . LEU A 1 99 ? -9.813 7.319 -2.778 1.00 93.88 99 LEU A C 1
ATOM 814 O O . LEU A 1 99 ? -9.934 6.349 -2.027 1.00 93.88 99 LEU A O 1
ATOM 818 N N . ALA A 1 100 ? -9.122 8.406 -2.424 1.00 96.19 100 ALA A N 1
ATOM 819 C CA . ALA A 1 100 ? -8.518 8.567 -1.105 1.00 96.19 100 ALA A CA 1
ATOM 820 C C . ALA A 1 100 ? -9.581 8.581 0.001 1.00 96.19 100 ALA A C 1
ATOM 822 O O . ALA A 1 100 ? -9.413 7.895 1.014 1.00 96.19 100 ALA A O 1
ATOM 823 N N . GLN A 1 101 ? -10.688 9.301 -0.209 1.00 98.00 101 GLN A N 1
ATOM 824 C CA . GLN A 1 101 ? -11.808 9.328 0.728 1.00 98.00 101 GLN A CA 1
ATOM 825 C C . GLN A 1 101 ? -12.446 7.947 0.857 1.00 98.00 101 GLN A C 1
ATOM 827 O O . GLN A 1 101 ? -12.590 7.448 1.970 1.00 98.00 101 GLN A O 1
ATOM 832 N N . ALA A 1 102 ? -12.745 7.281 -0.261 1.00 97.06 102 ALA A N 1
ATOM 833 C CA . ALA A 1 102 ? -13.299 5.933 -0.217 1.00 97.06 102 ALA A CA 1
ATOM 834 C C . ALA A 1 102 ? -12.353 4.950 0.496 1.00 97.06 102 ALA A C 1
ATOM 836 O O . ALA A 1 102 ? -12.777 4.104 1.283 1.00 97.06 102 ALA A O 1
ATOM 837 N N . CYS A 1 103 ? -11.038 5.103 0.316 1.00 96.44 103 CYS A N 1
ATOM 838 C CA . CYS A 1 103 ? -10.076 4.320 1.077 1.00 96.44 103 CYS A CA 1
ATOM 839 C C . CYS A 1 103 ? -10.183 4.571 2.587 1.00 96.44 103 CYS A C 1
ATOM 841 O O . CYS A 1 103 ? -10.222 3.611 3.354 1.00 96.44 103 CYS A O 1
ATOM 843 N N . VAL A 1 104 ? -10.255 5.834 3.016 1.00 97.56 104 VAL A N 1
ATOM 844 C CA . VAL A 1 104 ? -10.413 6.216 4.429 1.00 97.56 104 VAL A CA 1
ATOM 845 C C . VAL A 1 104 ? -11.723 5.690 5.025 1.00 97.56 104 VAL A C 1
ATOM 847 O O . VAL A 1 104 ? -11.705 5.136 6.127 1.00 97.56 104 VAL A O 1
ATOM 850 N N . ASP A 1 105 ? -12.828 5.776 4.289 1.00 96.88 105 ASP A N 1
ATOM 851 C CA . ASP A 1 105 ? -14.151 5.288 4.704 1.00 96.88 105 ASP A CA 1
ATOM 852 C C . ASP A 1 105 ? -14.207 3.753 4.823 1.00 96.88 105 ASP A C 1
ATOM 854 O O . ASP A 1 105 ? -14.990 3.187 5.604 1.00 96.88 105 ASP A O 1
ATOM 858 N N . GLY A 1 106 ? -13.368 3.072 4.039 1.00 95.69 106 GLY A N 1
ATOM 859 C CA . GLY A 1 106 ? -13.184 1.626 4.040 1.00 95.69 106 GLY A CA 1
ATOM 860 C C . GLY A 1 106 ? -12.284 1.093 5.158 1.00 95.69 106 GLY A C 1
ATOM 861 O O . GLY A 1 106 ? -12.355 -0.101 5.462 1.00 95.69 106 GLY A O 1
ATOM 862 N N . LEU A 1 107 ? -11.463 1.937 5.799 1.00 95.56 107 LEU A N 1
ATOM 863 C CA . LEU A 1 107 ? -10.571 1.558 6.909 1.00 95.56 107 LEU A CA 1
ATOM 864 C C . LEU A 1 107 ? -11.340 1.380 8.230 1.00 95.56 107 LEU A C 1
ATOM 866 O O . LEU A 1 107 ? -11.122 2.092 9.215 1.00 95.56 107 LEU A O 1
ATOM 870 N N . LYS A 1 108 ? -12.245 0.406 8.256 1.00 95.56 108 LYS A N 1
ATOM 871 C CA . LYS A 1 108 ? -13.077 0.054 9.408 1.00 95.56 108 LYS A CA 1
ATOM 872 C C . LYS A 1 108 ? -13.167 -1.454 9.576 1.00 95.56 108 LYS A C 1
ATOM 874 O O . LYS A 1 108 ? -13.070 -2.203 8.609 1.00 95.56 108 LYS A O 1
ATOM 879 N N . ASN A 1 109 ? -13.426 -1.883 10.807 1.00 95.38 109 ASN A N 1
ATOM 880 C CA . ASN A 1 109 ? -13.584 -3.282 11.204 1.00 95.38 109 ASN A CA 1
ATOM 881 C C . ASN A 1 109 ? -12.345 -4.162 10.943 1.00 95.38 109 ASN A C 1
ATOM 883 O O . ASN A 1 109 ? -12.471 -5.380 10.851 1.00 95.38 109 ASN A O 1
ATOM 887 N N . LEU A 1 110 ? -11.150 -3.567 10.854 1.00 95.06 110 LEU A N 1
ATOM 888 C CA . LEU A 1 110 ? -9.895 -4.298 10.672 1.00 95.06 110 LEU A CA 1
ATOM 889 C C . LEU A 1 110 ? -9.309 -4.745 12.022 1.00 95.06 110 LEU A C 1
ATOM 891 O O . LEU A 1 110 ? -9.372 -4.009 13.013 1.00 95.06 110 LEU A O 1
ATOM 895 N N . GLU A 1 111 ? -8.670 -5.916 12.047 1.00 95.62 111 GLU A N 1
ATOM 896 C CA . GLU A 1 111 ? -7.756 -6.307 13.127 1.00 95.62 111 GLU A CA 1
ATOM 897 C C . GLU A 1 111 ? -6.329 -5.864 12.769 1.00 95.62 111 GLU A C 1
ATOM 899 O O . GLU A 1 111 ? -5.772 -6.269 11.749 1.00 95.62 111 GLU A O 1
ATOM 904 N N . ILE A 1 112 ? -5.748 -4.978 13.586 1.00 96.50 112 ILE A N 1
ATOM 905 C CA . ILE A 1 112 ? -4.483 -4.298 13.285 1.00 96.50 112 ILE A CA 1
ATOM 906 C C . ILE A 1 112 ? -3.368 -4.767 14.224 1.00 96.50 112 ILE A C 1
ATOM 908 O O . ILE A 1 112 ? -3.435 -4.657 15.458 1.00 96.50 112 ILE A O 1
ATOM 912 N N . HIS A 1 113 ? -2.284 -5.226 13.609 1.00 96.00 113 HIS A N 1
ATOM 913 C CA . HIS A 1 113 ? -1.116 -5.791 14.269 1.00 96.00 113 HIS A CA 1
ATOM 914 C C . HIS A 1 113 ? 0.084 -4.837 14.218 1.00 96.00 113 HIS A C 1
ATOM 916 O O . HIS A 1 113 ? 0.126 -3.866 13.461 1.00 96.00 113 HIS A O 1
ATOM 922 N N . ASN A 1 114 ? 1.063 -5.073 15.094 1.00 91.25 114 ASN A N 1
ATOM 923 C CA . ASN A 1 114 ? 2.240 -4.209 15.198 1.00 91.25 114 ASN A CA 1
ATOM 924 C C . ASN A 1 114 ? 3.294 -4.517 14.129 1.00 91.25 114 ASN A C 1
ATOM 926 O O . ASN A 1 114 ? 3.906 -3.610 13.570 1.00 91.25 114 ASN A O 1
ATOM 930 N N . TYR A 1 115 ? 3.555 -5.804 13.907 1.00 82.69 115 TYR A N 1
ATOM 931 C CA . TYR A 1 115 ? 4.634 -6.234 13.035 1.00 82.69 115 TYR A CA 1
ATOM 932 C C . TYR A 1 115 ? 4.140 -6.326 11.593 1.00 82.69 115 TYR A C 1
ATOM 934 O O . TYR A 1 115 ? 2.993 -6.680 11.364 1.00 82.69 115 TYR A O 1
ATOM 942 N N . PRO A 1 116 ? 4.973 -5.969 10.610 1.00 77.62 116 PRO A N 1
ATOM 943 C CA . PRO A 1 116 ? 4.611 -6.143 9.217 1.00 77.62 116 PRO A CA 1
ATOM 944 C C . PRO A 1 116 ? 4.735 -7.619 8.820 1.00 77.62 116 PRO A C 1
ATOM 946 O O . PRO A 1 116 ? 5.837 -8.168 8.794 1.00 77.62 116 PRO A O 1
ATOM 949 N N . GLN A 1 117 ? 3.610 -8.237 8.475 1.00 87.94 117 GLN A N 1
ATOM 950 C CA . GLN A 1 117 ? 3.546 -9.443 7.643 1.00 87.94 117 GLN A CA 1
ATOM 951 C C . GLN A 1 117 ? 3.163 -9.054 6.207 1.00 87.94 117 GLN A C 1
ATOM 953 O O . GLN A 1 117 ? 2.807 -7.896 5.951 1.00 87.94 117 GLN A O 1
ATOM 958 N N . PRO A 1 118 ? 3.236 -9.987 5.241 1.00 88.75 118 PRO A N 1
ATOM 959 C CA . PRO A 1 118 ? 2.637 -9.773 3.932 1.00 88.75 118 PRO A CA 1
ATOM 960 C C . PRO A 1 118 ? 1.191 -9.280 4.061 1.00 88.75 118 PRO A C 1
ATOM 962 O O . PRO A 1 118 ? 0.412 -9.809 4.852 1.00 88.75 118 PRO A O 1
ATOM 965 N N . ILE A 1 119 ? 0.834 -8.262 3.275 1.00 88.06 119 ILE A N 1
ATOM 966 C CA . ILE A 1 119 ? -0.425 -7.521 3.439 1.00 88.06 119 ILE A CA 1
ATOM 967 C C . ILE A 1 119 ? -1.675 -8.373 3.216 1.00 88.06 119 ILE A C 1
ATOM 969 O O . ILE A 1 119 ? -2.752 -7.970 3.609 1.00 88.06 119 ILE A O 1
ATOM 973 N N . ASN A 1 120 ? -1.558 -9.532 2.575 1.00 90.69 120 ASN A N 1
ATOM 974 C CA . ASN A 1 120 ? -2.648 -10.490 2.404 1.00 90.69 120 ASN A CA 1
ATOM 975 C C . ASN A 1 120 ? -2.868 -11.383 3.637 1.00 90.69 120 ASN A C 1
ATOM 977 O O . ASN A 1 120 ? -3.885 -12.061 3.706 1.00 90.69 120 ASN A O 1
ATOM 981 N N . MET A 1 121 ? -1.915 -11.424 4.573 1.00 92.81 121 MET A N 1
ATOM 982 C CA . MET A 1 121 ? -2.005 -12.220 5.799 1.00 92.81 121 MET A CA 1
ATOM 983 C C . MET A 1 121 ? -2.559 -11.402 6.960 1.00 92.81 121 MET A C 1
ATOM 985 O O . MET A 1 121 ? -3.462 -11.861 7.648 1.00 92.81 121 MET A O 1
ATOM 989 N N . GLU A 1 122 ? -2.042 -10.191 7.176 1.00 92.81 122 GLU A N 1
ATOM 990 C CA . GLU A 1 122 ? -2.496 -9.329 8.270 1.00 92.81 122 GLU A CA 1
ATOM 991 C C . GLU A 1 122 ? -2.300 -7.848 7.930 1.00 92.81 122 GLU A C 1
ATOM 993 O O . GLU A 1 122 ? -1.424 -7.481 7.139 1.00 92.81 122 GLU A O 1
ATOM 998 N N . VAL A 1 123 ? -3.102 -6.984 8.553 1.00 94.62 123 VAL A N 1
ATOM 999 C CA . VAL A 1 123 ? -2.934 -5.534 8.440 1.00 94.62 123 VAL A CA 1
ATOM 1000 C C . VAL A 1 123 ? -2.000 -5.051 9.540 1.00 94.62 123 VAL A C 1
ATOM 1002 O O . VAL A 1 123 ? -2.271 -5.222 10.730 1.00 94.62 123 VAL A O 1
ATOM 1005 N N . SER A 1 124 ? -0.908 -4.392 9.151 1.00 95.50 124 SER A N 1
ATOM 1006 C CA . SER A 1 124 ? 0.012 -3.774 10.106 1.00 95.50 124 SER A CA 1
ATOM 1007 C C . SER A 1 124 ? -0.267 -2.283 10.268 1.00 95.50 124 SER A C 1
ATOM 1009 O O . SER A 1 124 ? -0.606 -1.578 9.311 1.00 95.50 124 SER A O 1
ATOM 1011 N N . LEU A 1 125 ? -0.052 -1.771 11.477 1.00 95.50 125 LEU A N 1
ATOM 1012 C CA . LEU A 1 125 ? -0.226 -0.352 11.768 1.00 95.50 125 LEU A CA 1
ATOM 1013 C C . LEU A 1 125 ? 0.697 0.527 10.905 1.00 95.50 125 LEU A C 1
ATOM 1015 O O . LEU A 1 125 ? 0.281 1.575 10.417 1.00 95.50 125 LEU A O 1
ATOM 1019 N N . LEU A 1 126 ? 1.924 0.061 10.645 1.00 95.12 126 LEU A N 1
ATOM 1020 C CA . LEU A 1 126 ? 2.868 0.739 9.755 1.00 95.12 126 LEU A CA 1
ATOM 1021 C C . LEU A 1 126 ? 2.322 0.864 8.326 1.00 95.12 126 LEU A C 1
ATOM 1023 O O . LEU A 1 126 ? 2.423 1.934 7.735 1.00 95.12 126 LEU A O 1
ATOM 1027 N N . SER A 1 127 ? 1.728 -0.203 7.778 1.00 94.56 127 SER A N 1
ATOM 1028 C CA . SER A 1 127 ? 1.180 -0.173 6.416 1.00 94.56 127 SER A CA 1
ATOM 1029 C C . SER A 1 127 ? 0.019 0.812 6.262 1.00 94.56 127 SER A C 1
ATOM 1031 O O . SER A 1 127 ? -0.052 1.499 5.246 1.00 94.56 127 SER A O 1
ATOM 1033 N N . ILE A 1 128 ? -0.831 0.949 7.286 1.00 96.06 128 ILE A N 1
ATOM 1034 C CA . ILE A 1 128 ? -1.903 1.954 7.294 1.00 96.06 128 ILE A CA 1
ATOM 1035 C C . ILE A 1 128 ? -1.307 3.362 7.296 1.00 96.06 128 ILE A C 1
ATOM 1037 O O . ILE A 1 128 ? -1.712 4.192 6.487 1.00 96.06 128 ILE A O 1
ATOM 1041 N N . PHE A 1 129 ? -0.312 3.634 8.147 1.00 97.00 129 PHE A N 1
ATOM 1042 C CA . PHE A 1 129 ? 0.325 4.950 8.181 1.00 97.00 129 PHE A CA 1
ATOM 1043 C C . PHE A 1 129 ? 1.050 5.296 6.880 1.00 97.00 129 PHE A C 1
ATOM 1045 O O . PHE A 1 129 ? 0.872 6.404 6.387 1.00 97.00 129 PHE A O 1
ATOM 1052 N N . CYS A 1 130 ? 1.807 4.368 6.284 1.00 94.12 130 CYS A N 1
ATOM 1053 C CA . CYS A 1 130 ? 2.387 4.570 4.950 1.00 94.12 130 CYS A CA 1
ATOM 1054 C C . CYS A 1 130 ? 1.316 4.965 3.920 1.00 94.12 130 CYS A C 1
ATOM 1056 O O . CYS A 1 130 ? 1.540 5.874 3.124 1.00 94.12 130 CYS A O 1
ATOM 1058 N N . GLY A 1 131 ? 0.149 4.313 3.969 1.00 95.00 131 GLY A N 1
ATOM 1059 C CA . GLY A 1 131 ? -1.015 4.660 3.158 1.00 95.00 131 GLY A CA 1
ATOM 1060 C C . GLY A 1 131 ? -1.512 6.083 3.405 1.00 95.00 131 GLY A C 1
ATOM 1061 O O . GLY A 1 131 ? -1.522 6.912 2.503 1.00 95.00 131 GLY A O 1
ATOM 1062 N N . LEU A 1 132 ? -1.873 6.393 4.647 1.00 97.12 132 LEU A N 1
ATOM 1063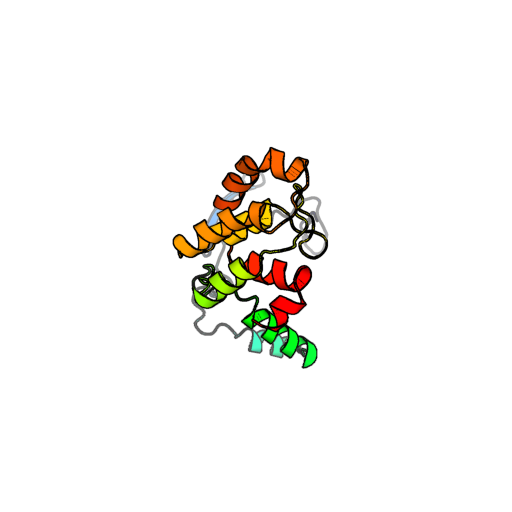 C CA . LEU A 1 132 ? -2.471 7.680 5.008 1.00 97.12 132 LEU A CA 1
ATOM 1064 C C . LEU A 1 132 ? -1.526 8.865 4.776 1.00 97.12 132 LEU A C 1
ATOM 1066 O O . LEU A 1 132 ? -1.955 9.885 4.247 1.00 97.12 132 LEU A O 1
ATOM 1070 N N . TYR A 1 133 ? -0.237 8.740 5.104 1.00 95.94 133 TYR A N 1
ATOM 1071 C CA . TYR A 1 133 ? 0.747 9.795 4.823 1.00 95.94 133 TYR A CA 1
ATOM 1072 C C . TYR A 1 133 ? 1.021 9.984 3.327 1.00 95.94 133 TYR A C 1
ATOM 1074 O O . TYR A 1 133 ? 1.535 11.028 2.935 1.00 95.94 133 TYR A O 1
ATOM 1082 N N . GLY A 1 134 ? 0.661 9.005 2.495 1.00 93.06 134 GLY A N 1
ATOM 1083 C CA . GLY A 1 134 ? 0.678 9.135 1.043 1.00 93.06 134 GLY A CA 1
ATOM 1084 C C . GLY A 1 134 ? -0.465 9.959 0.459 1.00 93.06 134 GLY A C 1
ATOM 1085 O O . GLY A 1 134 ? -0.373 10.353 -0.700 1.00 93.06 134 GLY A O 1
ATOM 1086 N N . ILE A 1 135 ? -1.523 10.230 1.230 1.00 95.06 135 ILE A N 1
ATOM 1087 C CA . ILE A 1 135 ? -2.632 11.083 0.795 1.00 95.06 135 ILE A CA 1
ATOM 1088 C C . ILE A 1 135 ? -2.185 12.548 0.878 1.00 95.06 135 ILE A C 1
ATOM 1090 O O . ILE A 1 135 ? -1.743 13.028 1.930 1.00 95.06 135 ILE A O 1
ATOM 1094 N N . THR A 1 136 ? -2.303 13.257 -0.244 1.00 93.44 136 THR A N 1
ATOM 1095 C CA . THR A 1 136 ? -1.927 14.671 -0.377 1.00 93.44 136 THR A CA 1
ATOM 1096 C C . THR A 1 136 ? -2.940 15.597 0.288 1.00 93.44 136 THR A C 1
ATOM 1098 O O . THR A 1 136 ? -2.542 16.571 0.927 1.00 93.44 136 THR A O 1
ATOM 1101 N N . ASN A 1 137 ? -4.235 15.279 0.207 1.00 96.75 137 ASN A N 1
ATOM 1102 C CA . ASN A 1 137 ? -5.286 16.030 0.883 1.00 96.75 137 ASN A CA 1
ATOM 1103 C C . ASN A 1 137 ? -5.214 15.848 2.411 1.00 96.75 137 ASN A C 1
ATOM 1105 O O . ASN A 1 137 ? -5.493 14.779 2.962 1.00 96.75 137 ASN A O 1
ATOM 1109 N N . GLU A 1 138 ? -4.849 16.921 3.114 1.00 96.75 138 GLU A N 1
ATOM 1110 C CA . GLU A 1 138 ? -4.598 16.883 4.556 1.00 96.75 138 GLU A CA 1
ATOM 1111 C C . GLU A 1 138 ? -5.851 16.613 5.392 1.00 96.75 138 GLU A C 1
ATOM 1113 O O . GLU A 1 138 ? -5.743 16.011 6.465 1.00 96.75 138 GLU A O 1
ATOM 1118 N N . SER A 1 139 ? -7.027 17.034 4.913 1.00 98.00 139 SER A N 1
ATOM 1119 C CA . SER A 1 139 ? -8.299 16.808 5.604 1.00 98.00 139 SER A CA 1
ATOM 1120 C C . SER A 1 139 ? -8.632 15.319 5.616 1.00 98.00 139 SER A C 1
ATOM 1122 O O . SER A 1 139 ? -8.842 14.746 6.685 1.00 98.00 139 SER A O 1
ATOM 1124 N N . ILE A 1 140 ? -8.569 14.682 4.442 1.00 98.31 140 ILE A N 1
ATOM 1125 C CA . ILE A 1 140 ? -8.815 13.243 4.266 1.00 98.31 140 ILE A CA 1
ATOM 1126 C C . ILE A 1 140 ? -7.803 12.432 5.082 1.00 98.31 140 ILE A C 1
ATOM 1128 O O . ILE A 1 140 ? -8.160 11.522 5.830 1.00 98.31 140 ILE A O 1
ATOM 1132 N N . ARG A 1 141 ? -6.519 12.805 5.012 1.00 98.06 141 ARG A N 1
ATOM 1133 C CA . ARG A 1 141 ? -5.456 12.164 5.798 1.00 98.06 141 ARG A CA 1
ATOM 1134 C C . ARG A 1 141 ? -5.719 12.246 7.303 1.00 98.06 141 ARG A C 1
ATOM 1136 O O . ARG A 1 141 ? -5.583 11.244 8.005 1.00 98.06 141 ARG A O 1
ATOM 1143 N N . SER A 1 142 ? -6.064 13.430 7.806 1.00 97.81 142 SER A N 1
ATOM 1144 C CA . SER A 1 142 ? -6.301 13.653 9.238 1.00 97.81 142 SER A CA 1
ATOM 1145 C C . SER A 1 142 ? -7.517 12.875 9.733 1.00 97.81 142 SER A C 1
ATOM 1147 O O . SER A 1 142 ? -7.466 12.281 10.813 1.00 97.81 142 SER A O 1
ATOM 1149 N N . GLU A 1 143 ? -8.577 12.820 8.924 1.00 98.12 143 GLU A N 1
ATOM 1150 C CA . GLU A 1 143 ? -9.741 11.975 9.178 1.00 98.12 143 GLU A CA 1
ATOM 1151 C C . GLU A 1 143 ? -9.338 10.498 9.263 1.00 98.12 143 GLU A C 1
ATOM 1153 O O . GLU A 1 143 ? -9.608 9.839 10.269 1.00 98.12 143 GLU A O 1
ATOM 1158 N N . GLY A 1 144 ? -8.608 9.995 8.264 1.00 97.50 144 GLY A N 1
ATOM 1159 C CA . GLY A 1 144 ? -8.131 8.616 8.233 1.00 97.50 144 GLY A CA 1
ATOM 1160 C C . GLY A 1 144 ? -7.296 8.237 9.453 1.00 97.50 144 GLY A C 1
ATOM 1161 O O . GLY A 1 144 ? -7.509 7.170 10.029 1.00 97.50 144 GLY A O 1
ATOM 1162 N N . ILE A 1 145 ? -6.407 9.123 9.916 1.00 97.69 145 ILE A N 1
ATOM 1163 C CA . ILE A 1 145 ? -5.616 8.903 11.139 1.00 97.69 145 ILE A CA 1
ATOM 1164 C C . ILE A 1 145 ? -6.522 8.852 12.379 1.00 97.69 145 ILE A C 1
ATOM 1166 O O . ILE A 1 145 ? -6.334 7.989 13.241 1.00 97.69 145 ILE A O 1
ATOM 1170 N N . GLY A 1 146 ? -7.517 9.739 12.476 1.00 96.88 146 GLY A N 1
ATOM 1171 C CA . GLY A 1 146 ? -8.502 9.727 13.563 1.00 96.88 146 GLY A CA 1
ATOM 1172 C C . GLY A 1 146 ? -9.373 8.465 13.572 1.00 96.88 146 GLY A C 1
ATOM 1173 O O . GLY A 1 146 ? -9.752 7.966 14.636 1.00 96.88 146 GLY A O 1
ATOM 1174 N N . ASN A 1 147 ? -9.631 7.908 12.391 1.00 95.44 147 ASN A N 1
ATOM 1175 C CA . ASN A 1 147 ? -10.469 6.734 12.188 1.00 95.44 147 ASN A CA 1
ATOM 1176 C C . ASN A 1 147 ? -9.798 5.422 12.626 1.00 95.44 147 ASN A C 1
ATOM 1178 O O . ASN A 1 147 ? -10.508 4.504 13.043 1.00 95.44 147 ASN A O 1
ATOM 1182 N N . ILE A 1 148 ? -8.456 5.342 12.634 1.00 96.50 148 ILE A N 1
ATOM 1183 C CA . ILE A 1 148 ? -7.707 4.112 12.963 1.00 96.50 148 ILE A CA 1
ATOM 1184 C C . ILE A 1 148 ? -8.188 3.503 14.283 1.00 96.50 148 ILE A C 1
ATOM 1186 O O . ILE A 1 148 ? -8.667 2.374 14.301 1.00 96.50 148 ILE A O 1
ATOM 1190 N N . ARG A 1 149 ? -8.100 4.248 15.390 1.00 95.94 149 ARG A N 1
ATOM 1191 C CA . ARG A 1 149 ? -8.502 3.752 16.719 1.00 95.94 149 ARG A CA 1
ATOM 1192 C C . ARG A 1 149 ? -10.013 3.741 16.934 1.00 95.94 149 ARG A C 1
ATOM 1194 O O . ARG A 1 149 ? -10.490 3.047 17.824 1.00 95.94 149 ARG A O 1
ATOM 1201 N N . LYS A 1 150 ? -10.753 4.539 16.163 1.00 96.62 150 LYS A N 1
ATOM 1202 C CA . LYS A 1 150 ? -12.199 4.708 16.327 1.00 96.62 150 LYS A CA 1
ATOM 1203 C C . LYS A 1 150 ? -12.986 3.545 15.730 1.00 96.62 150 LYS A C 1
ATOM 1205 O O . LYS A 1 150 ? -13.975 3.124 16.319 1.00 96.62 150 LYS A O 1
ATOM 1210 N N . PHE A 1 151 ? -12.555 3.048 14.574 1.00 97.06 151 PHE A N 1
ATOM 1211 C CA . PHE A 1 151 ? -13.309 2.067 13.793 1.00 97.06 151 PHE A CA 1
ATOM 1212 C C . PHE A 1 151 ? -12.614 0.712 13.650 1.00 97.06 151 PHE A C 1
ATOM 1214 O O . PHE A 1 151 ? -13.189 -0.190 13.048 1.00 97.06 151 PHE A O 1
ATOM 1221 N N . ASN A 1 152 ? -11.406 0.538 14.193 1.00 97.31 152 ASN A N 1
ATOM 1222 C CA . ASN A 1 152 ? -10.643 -0.706 14.072 1.00 97.31 152 ASN A CA 1
ATOM 1223 C C . ASN A 1 152 ? -10.180 -1.225 15.432 1.00 97.31 152 ASN A C 1
ATOM 1225 O O . ASN A 1 152 ? -10.131 -0.499 16.426 1.00 97.31 152 ASN A O 1
ATOM 1229 N N . LYS A 1 153 ? -9.803 -2.502 15.462 1.00 97.38 153 LYS A N 1
ATOM 1230 C CA . LYS A 1 153 ? -9.332 -3.188 16.662 1.00 97.38 153 LYS A CA 1
ATOM 1231 C C . LYS A 1 153 ? -7.821 -3.361 16.594 1.00 97.38 153 LYS A C 1
ATOM 1233 O O . LYS A 1 153 ? -7.309 -4.154 15.812 1.00 97.38 153 LYS A O 1
ATOM 1238 N N . LEU A 1 154 ? -7.098 -2.635 17.441 1.00 97.44 154 LEU A N 1
ATOM 1239 C CA . LEU A 1 154 ? -5.645 -2.749 17.539 1.00 97.44 154 LEU A CA 1
ATOM 1240 C C . LEU A 1 154 ? -5.273 -3.812 18.575 1.00 97.44 154 LEU A C 1
ATOM 1242 O O . LEU A 1 154 ? -5.830 -3.859 19.672 1.00 97.44 154 LEU A O 1
ATOM 1246 N N . SER A 1 155 ? -4.278 -4.637 18.256 1.00 96.69 155 SER A N 1
ATOM 1247 C CA . SER A 1 155 ? -3.610 -5.452 19.274 1.00 96.69 155 SER A CA 1
ATOM 1248 C C . SER A 1 155 ? -2.933 -4.555 20.320 1.00 96.69 155 SER A C 1
ATOM 1250 O O . SER A 1 155 ? -2.473 -3.456 20.005 1.00 96.69 155 SER A O 1
ATOM 1252 N N . ALA A 1 156 ? -2.792 -5.037 21.559 1.00 96.56 156 ALA A N 1
ATOM 1253 C CA . ALA A 1 156 ? -2.158 -4.265 22.636 1.00 96.56 156 ALA A CA 1
ATOM 1254 C C . ALA A 1 156 ? -0.740 -3.780 22.270 1.00 96.56 156 ALA A C 1
ATOM 1256 O O . ALA A 1 156 ? -0.331 -2.678 22.633 1.00 96.56 156 ALA A O 1
ATOM 1257 N N . ASN A 1 157 ? 0.008 -4.586 21.508 1.00 96.00 157 ASN A N 1
ATOM 1258 C CA . ASN A 1 157 ? 1.336 -4.201 21.044 1.00 96.00 157 ASN A CA 1
ATOM 1259 C C . ASN A 1 157 ? 1.281 -3.145 19.926 1.00 96.00 157 ASN A C 1
ATOM 1261 O O . ASN A 1 157 ? 2.138 -2.268 19.891 1.00 96.00 157 ASN A O 1
ATOM 1265 N N . ALA A 1 158 ? 0.290 -3.202 19.030 1.00 95.69 158 ALA A N 1
ATOM 1266 C CA . ALA A 1 158 ? 0.104 -2.170 18.007 1.00 95.69 158 ALA A CA 1
ATOM 1267 C C . ALA A 1 158 ? -0.246 -0.826 18.653 1.00 95.69 158 ALA A C 1
ATOM 1269 O O . ALA A 1 158 ? 0.352 0.193 18.316 1.00 95.69 158 ALA A O 1
ATOM 1270 N N . ASP A 1 159 ? -1.142 -0.832 19.642 1.00 96.00 159 ASP A N 1
ATOM 1271 C CA . ASP A 1 159 ? -1.538 0.391 20.337 1.00 96.00 159 ASP A CA 1
ATOM 1272 C C . ASP A 1 159 ? -0.376 1.021 21.125 1.00 96.00 159 ASP A C 1
ATOM 1274 O O . ASP A 1 159 ? -0.144 2.229 21.041 1.00 96.00 159 ASP A O 1
ATOM 1278 N N . LYS A 1 160 ? 0.443 0.195 21.793 1.00 97.00 160 LYS A N 1
ATOM 1279 C CA . LYS A 1 160 ? 1.660 0.648 22.488 1.00 97.00 160 LYS A CA 1
ATOM 1280 C C . LYS A 1 160 ? 2.670 1.325 21.552 1.00 97.00 160 LYS A C 1
ATOM 1282 O O . LYS A 1 160 ? 3.351 2.260 21.964 1.00 97.00 160 LYS A O 1
ATOM 1287 N N . ASN A 1 161 ? 2.787 0.856 20.310 1.00 96.25 161 ASN A N 1
ATOM 1288 C CA . ASN A 1 161 ? 3.768 1.346 19.335 1.00 96.25 161 ASN A CA 1
ATOM 1289 C C . ASN A 1 161 ? 3.193 2.380 18.351 1.00 96.25 161 ASN A C 1
ATOM 1291 O O . ASN A 1 161 ? 3.858 2.732 17.376 1.00 96.25 161 ASN A O 1
ATOM 1295 N N . TYR A 1 162 ? 1.989 2.901 18.609 1.00 96.25 162 TYR A N 1
ATOM 1296 C CA . TYR A 1 162 ? 1.264 3.764 17.677 1.00 96.25 162 TYR A CA 1
ATOM 1297 C C . TYR A 1 162 ? 2.067 4.977 17.196 1.00 96.25 162 TYR A C 1
ATOM 1299 O O . TYR A 1 162 ? 2.180 5.204 15.994 1.00 96.25 162 TYR A O 1
ATOM 1307 N N . GLY A 1 163 ? 2.689 5.720 18.119 1.00 95.88 163 GLY A N 1
ATOM 1308 C CA . GLY A 1 163 ? 3.496 6.894 17.769 1.00 95.88 163 GLY A CA 1
ATOM 1309 C C . GLY A 1 163 ? 4.704 6.544 16.894 1.00 95.88 163 GLY A C 1
ATOM 1310 O O . GLY A 1 163 ? 4.960 7.208 15.894 1.00 95.88 163 GLY A O 1
ATOM 1311 N N . GLN A 1 164 ? 5.398 5.447 17.213 1.00 94.69 164 GLN A N 1
ATOM 1312 C CA . GLN A 1 164 ? 6.551 4.993 16.435 1.00 94.69 164 GLN A CA 1
ATOM 1313 C C . GLN A 1 164 ? 6.144 4.544 15.025 1.00 94.69 164 GLN A C 1
ATOM 1315 O O . GLN A 1 164 ? 6.844 4.846 14.057 1.00 94.69 164 GLN A O 1
ATOM 1320 N N . ALA A 1 165 ? 5.020 3.831 14.901 1.00 94.31 165 ALA A N 1
ATOM 1321 C CA . ALA A 1 165 ? 4.477 3.416 13.611 1.00 94.31 165 ALA A CA 1
ATOM 1322 C C . ALA A 1 165 ? 4.067 4.625 12.757 1.00 94.31 165 ALA A C 1
ATOM 1324 O O . ALA A 1 165 ? 4.390 4.650 11.571 1.00 94.31 165 ALA A O 1
ATOM 1325 N N . SER A 1 166 ? 3.451 5.643 13.371 1.00 95.12 166 SER A N 1
ATOM 1326 C CA . SER A 1 166 ? 3.084 6.906 12.718 1.00 95.12 166 SER A CA 1
ATOM 1327 C C . SER A 1 166 ? 4.310 7.581 12.102 1.00 95.12 166 SER A C 1
ATOM 1329 O O . SER A 1 166 ? 4.374 7.770 10.890 1.00 95.12 166 SER A O 1
ATOM 1331 N N . SER A 1 167 ? 5.343 7.841 12.910 1.00 94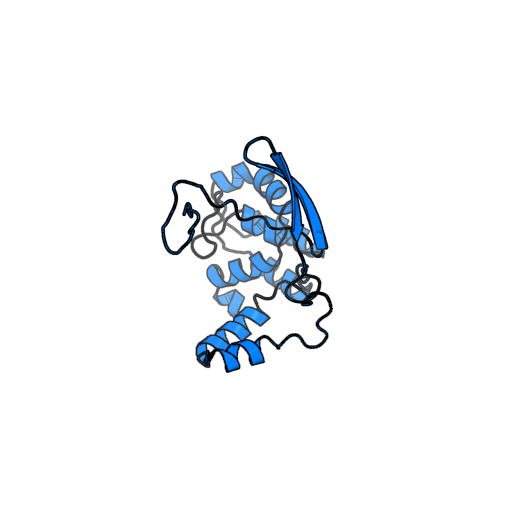.06 167 SER A N 1
ATOM 1332 C CA . SER A 1 167 ? 6.572 8.499 12.444 1.00 94.06 167 SER A CA 1
ATOM 1333 C C . SER A 1 167 ? 7.347 7.686 11.403 1.00 94.06 167 SER A C 1
ATOM 1335 O O . SER A 1 167 ? 8.035 8.250 10.555 1.00 94.06 167 SER A O 1
ATOM 1337 N N . ASN A 1 168 ? 7.274 6.354 11.457 1.00 91.69 168 ASN A N 1
ATOM 1338 C CA . ASN A 1 168 ? 7.904 5.496 10.454 1.00 91.69 168 ASN A CA 1
ATOM 1339 C C . ASN A 1 168 ? 7.131 5.486 9.129 1.00 91.69 168 ASN A C 1
ATOM 1341 O O . ASN A 1 168 ? 7.764 5.438 8.074 1.00 91.69 168 ASN A O 1
ATOM 1345 N N . GLY A 1 169 ? 5.797 5.534 9.178 1.00 87.75 169 GLY A N 1
ATOM 1346 C CA . GLY A 1 169 ? 4.950 5.564 7.987 1.00 87.75 169 GLY A CA 1
ATOM 1347 C C . GLY A 1 169 ? 5.143 6.833 7.162 1.00 87.75 169 GLY A C 1
ATOM 1348 O O . GLY A 1 169 ? 5.266 6.755 5.942 1.00 87.75 169 GLY A O 1
ATOM 1349 N N . GLU A 1 170 ? 5.294 7.978 7.831 1.00 91.44 170 GLU A N 1
ATOM 1350 C CA . GLU A 1 170 ? 5.560 9.277 7.197 1.00 91.44 170 GLU A CA 1
ATOM 1351 C C . GLU A 1 170 ? 6.840 9.285 6.346 1.00 91.44 170 GLU A C 1
ATOM 1353 O O . GLU A 1 170 ? 6.920 9.973 5.335 1.00 91.44 170 GLU A O 1
ATOM 1358 N N . ARG A 1 171 ? 7.844 8.472 6.703 1.00 88.38 171 ARG A N 1
ATOM 1359 C CA . ARG A 1 171 ? 9.115 8.379 5.960 1.00 88.38 171 ARG A CA 1
ATOM 1360 C C . ARG A 1 171 ? 9.006 7.599 4.652 1.00 88.38 171 ARG A C 1
ATOM 1362 O O . ARG A 1 171 ? 9.928 7.658 3.841 1.00 88.38 171 ARG A O 1
ATOM 1369 N N . LYS A 1 172 ? 7.951 6.797 4.483 1.00 85.19 172 LYS A N 1
ATOM 1370 C CA . LYS A 1 172 ? 7.731 5.945 3.305 1.00 85.19 172 LYS A CA 1
ATOM 1371 C C . LYS A 1 172 ? 6.263 6.011 2.868 1.00 85.19 172 LYS A C 1
ATOM 1373 O O . LYS A 1 172 ? 5.566 4.996 2.948 1.00 85.19 172 LYS A O 1
ATOM 1378 N N . PRO A 1 173 ? 5.788 7.192 2.446 1.00 89.56 173 PRO A N 1
ATOM 1379 C CA . PRO A 1 173 ? 4.405 7.377 2.047 1.00 89.56 173 PRO A CA 1
ATOM 1380 C C . PRO A 1 173 ? 4.121 6.645 0.729 1.00 89.56 173 PRO A C 1
ATOM 1382 O O . PRO A 1 173 ? 4.895 6.734 -0.223 1.00 89.56 173 PRO A O 1
ATOM 1385 N N . ASN A 1 174 ? 3.011 5.912 0.674 1.00 90.00 174 ASN A N 1
ATOM 1386 C CA . ASN A 1 174 ? 2.455 5.350 -0.554 1.00 90.00 174 ASN A CA 1
ATOM 1387 C C . ASN A 1 174 ? 0.940 5.138 -0.365 1.00 90.00 174 ASN A C 1
ATOM 1389 O O . ASN A 1 174 ? 0.554 4.143 0.261 1.00 90.00 174 ASN A O 1
ATOM 1393 N N . PRO A 1 175 ? 0.083 6.019 -0.919 1.00 92.19 175 PRO A N 1
ATOM 1394 C CA . PRO A 1 175 ? -1.361 5.969 -0.684 1.00 92.19 175 PRO A CA 1
ATOM 1395 C C . PRO A 1 175 ? -2.006 4.693 -1.222 1.00 92.19 175 PRO A C 1
ATOM 1397 O O . PRO A 1 175 ? -2.955 4.168 -0.646 1.00 92.19 175 PRO A O 1
ATOM 1400 N N . TRP A 1 176 ? -1.436 4.110 -2.271 1.00 91.12 176 TRP A N 1
ATOM 1401 C CA . TRP A 1 176 ? -1.957 2.914 -2.919 1.00 91.12 176 TRP A CA 1
ATOM 1402 C C . TRP A 1 176 ? -1.815 1.632 -2.092 1.00 91.12 176 TRP A C 1
ATOM 1404 O O . TRP A 1 176 ? -2.313 0.576 -2.479 1.00 91.12 176 TRP A O 1
ATOM 1414 N N . ILE A 1 177 ? -1.143 1.684 -0.941 1.00 91.81 177 ILE A N 1
ATOM 1415 C CA . ILE A 1 177 ? -1.198 0.587 0.031 1.00 91.81 177 ILE A CA 1
ATOM 1416 C C . ILE A 1 177 ? -2.631 0.415 0.556 1.00 91.81 177 ILE A C 1
ATOM 1418 O O . ILE A 1 177 ? -3.045 -0.715 0.812 1.00 91.81 177 ILE A O 1
ATOM 1422 N N . LEU A 1 178 ? -3.407 1.499 0.658 1.00 94.69 178 LEU A N 1
ATOM 1423 C CA . LEU A 1 178 ? -4.772 1.462 1.183 1.00 94.69 178 LEU A CA 1
ATOM 1424 C C . LEU A 1 178 ? -5.698 0.598 0.321 1.00 94.69 178 LEU A C 1
ATOM 1426 O O . LEU A 1 178 ? -6.397 -0.257 0.858 1.00 94.69 178 LEU A O 1
ATOM 1430 N N . THR A 1 179 ? -5.627 0.714 -1.008 1.00 93.56 179 THR A N 1
ATOM 1431 C CA . THR A 1 179 ? -6.434 -0.121 -1.916 1.00 93.56 179 THR A CA 1
ATOM 1432 C C . THR A 1 179 ? -6.110 -1.607 -1.755 1.00 93.56 179 THR A C 1
ATOM 1434 O O . THR A 1 179 ? -7.009 -2.446 -1.766 1.00 93.56 179 THR A O 1
ATOM 1437 N N . LYS A 1 180 ? -4.836 -1.952 -1.519 1.00 91.94 180 LYS A N 1
ATOM 1438 C CA . LYS A 1 180 ? -4.419 -3.335 -1.239 1.00 91.94 180 LYS A CA 1
ATOM 1439 C C . LYS A 1 180 ? -4.960 -3.837 0.097 1.00 91.94 180 LYS A C 1
ATOM 1441 O O . LYS A 1 180 ? -5.393 -4.984 0.162 1.00 91.94 180 LYS A O 1
ATOM 1446 N N . ILE A 1 181 ? -4.954 -3.005 1.142 1.00 94.88 181 ILE A N 1
ATOM 1447 C CA . ILE A 1 181 ? -5.547 -3.361 2.441 1.00 94.88 181 ILE A CA 1
ATOM 1448 C C . ILE A 1 181 ? -7.027 -3.699 2.255 1.00 94.88 181 ILE A C 1
ATOM 1450 O O . ILE A 1 181 ? -7.453 -4.768 2.683 1.00 94.88 181 ILE A O 1
ATOM 1454 N N . LEU A 1 182 ? -7.787 -2.843 1.567 1.00 95.25 182 LEU A N 1
ATOM 1455 C CA . LEU A 1 182 ? -9.215 -3.071 1.326 1.00 95.25 182 LEU A CA 1
ATOM 1456 C C . LEU A 1 182 ? -9.450 -4.330 0.494 1.00 95.25 182 LEU A C 1
ATOM 1458 O O . LEU A 1 182 ? -10.249 -5.175 0.881 1.00 95.25 182 LEU A O 1
ATOM 1462 N N . ARG A 1 183 ? -8.691 -4.520 -0.589 1.00 93.88 183 ARG A N 1
ATOM 1463 C CA . ARG A 1 183 ? -8.797 -5.706 -1.449 1.00 93.88 183 ARG A CA 1
ATOM 1464 C C . ARG A 1 183 ? -8.671 -7.022 -0.676 1.00 93.88 183 ARG A C 1
ATOM 1466 O O . ARG A 1 183 ? -9.364 -7.981 -1.008 1.00 93.88 183 ARG A O 1
ATOM 1473 N N . TYR A 1 184 ? -7.776 -7.089 0.311 1.00 94.00 184 TYR A N 1
ATOM 1474 C CA . TYR A 1 184 ? -7.532 -8.321 1.068 1.00 94.00 184 TYR A CA 1
ATOM 1475 C C . TYR A 1 184 ? -8.367 -8.445 2.343 1.00 94.00 184 TYR A C 1
ATOM 1477 O O . TYR A 1 184 ? -8.770 -9.554 2.681 1.00 94.00 184 TYR A O 1
ATOM 1485 N N . HIS A 1 185 ? -8.632 -7.338 3.038 1.00 94.81 185 HIS A N 1
ATOM 1486 C CA . HIS A 1 185 ? -9.205 -7.359 4.392 1.00 94.81 185 HIS A CA 1
ATOM 1487 C C . HIS A 1 185 ? -10.583 -6.713 4.504 1.00 94.81 185 HIS A C 1
ATOM 1489 O O . HIS A 1 185 ? -11.217 -6.809 5.549 1.00 94.81 185 HIS A O 1
ATOM 1495 N N . ASN A 1 186 ? -11.067 -6.079 3.438 1.00 93.62 186 ASN A N 1
ATOM 1496 C CA . ASN A 1 186 ? -12.414 -5.528 3.358 1.00 93.62 186 ASN A CA 1
ATOM 1497 C C . ASN A 1 186 ? -12.978 -5.701 1.937 1.00 93.62 186 ASN A C 1
ATOM 1499 O O . ASN A 1 186 ? -13.331 -4.737 1.256 1.00 93.62 186 ASN A O 1
ATOM 1503 N N . LYS A 1 187 ? -12.981 -6.954 1.468 1.00 91.94 187 LYS A N 1
ATOM 1504 C CA . LYS A 1 187 ? -13.248 -7.308 0.070 1.00 91.94 187 LYS A CA 1
ATOM 1505 C C . LYS A 1 187 ? -14.619 -6.827 -0.416 1.00 91.94 187 LYS A C 1
ATOM 1507 O O . LYS A 1 187 ? -14.694 -6.235 -1.485 1.00 91.94 187 LYS A O 1
ATOM 1512 N N . ASP A 1 188 ? -15.667 -7.022 0.383 1.00 92.56 188 ASP A N 1
ATOM 1513 C CA . ASP A 1 188 ? -17.033 -6.623 0.017 1.00 92.56 188 ASP A CA 1
ATOM 1514 C C . ASP A 1 188 ? -17.154 -5.110 -0.196 1.00 92.56 188 ASP A C 1
ATOM 1516 O O . ASP A 1 188 ? -17.909 -4.664 -1.056 1.00 92.56 188 ASP A O 1
ATOM 1520 N N . TYR A 1 189 ? -16.407 -4.317 0.580 1.00 94.12 189 TYR A N 1
ATOM 1521 C CA . TYR A 1 189 ? -16.318 -2.873 0.384 1.00 94.12 189 TYR A CA 1
ATOM 1522 C C . TYR A 1 189 ? -15.467 -2.535 -0.842 1.00 94.12 189 TYR A C 1
ATOM 1524 O O . TYR A 1 189 ? -15.868 -1.697 -1.638 1.00 94.12 189 TYR A O 1
ATOM 1532 N N . TYR A 1 190 ? -14.326 -3.210 -1.024 1.00 91.44 190 TYR A N 1
ATOM 1533 C CA . TYR A 1 190 ? -13.432 -3.005 -2.167 1.00 91.44 190 TYR A CA 1
ATOM 1534 C C . TYR A 1 190 ? -14.110 -3.239 -3.523 1.00 91.44 190 TYR A C 1
ATOM 1536 O O . TYR A 1 190 ? -13.806 -2.544 -4.482 1.00 91.44 190 TYR A O 1
ATOM 1544 N N . GLU A 1 191 ? -15.038 -4.190 -3.613 1.00 88.62 191 GLU A N 1
ATOM 1545 C CA . GLU A 1 191 ? -15.787 -4.460 -4.848 1.00 88.62 191 GLU A CA 1
ATOM 1546 C C . GLU A 1 191 ? -16.862 -3.399 -5.164 1.00 88.62 191 GLU A C 1
ATOM 1548 O O . GLU A 1 191 ? -17.446 -3.431 -6.246 1.00 88.62 191 GLU A O 1
ATOM 1553 N N . GLN A 1 192 ? -17.132 -2.466 -4.244 1.00 88.00 192 GLN A N 1
ATOM 1554 C CA . GLN A 1 192 ? -18.097 -1.370 -4.417 1.00 88.00 192 GLN A CA 1
ATOM 1555 C C . GLN A 1 192 ? -17.444 -0.038 -4.816 1.00 88.00 192 GLN A C 1
ATOM 1557 O O . GLN A 1 192 ? -18.173 0.923 -5.067 1.00 88.00 192 GLN A O 1
ATOM 1562 N N . ILE A 1 193 ? -16.106 0.025 -4.832 1.00 81.31 193 ILE A N 1
ATOM 1563 C CA . ILE A 1 193 ? -15.314 1.232 -5.117 1.00 81.31 193 ILE A CA 1
ATOM 1564 C C . ILE A 1 193 ? -14.799 1.253 -6.553 1.00 81.31 193 ILE A C 1
ATOM 1566 O O . ILE A 1 193 ? -14.422 0.175 -7.067 1.00 81.31 193 ILE A O 1
#

pLDDT: mean 82.66, std 13.15, range [50.09, 98.31]

Sequence (193 aa):
MTKYKIENGIETKEIVQNRVVAPNTAIRETKNNQRVTLKYEAVNDWENASHLASLREILDKWNIDIEMSYKDYAQQQHDRIYGVQVNDEGTVEQMNDELAQACVDGLKNLEIHNYPQPINMEVSLLSIFCGLYGITNESIRSEGIGNIRKFNKLSANADKNYGQASSNGERKPNPWILTKILRYHNKDYYEQI

Organism: NCBI:txid222440

Radius of gyration: 27.51 Å; chains: 1; bounding box: 77×40×58 Å

Foldseek 3Di:
DFAADADPNDGDPHTDDDDDDDAQDWDWDQDPNDIDIDTHHDPDVPVPPPDDPPPVNVCVVVVHDPDDPVVNVVVVVVCCVLPPLADPVRDGNQDDPVVLLLLLVLLAAFEEEDDDDPLLVHHYLLLQLLQLLSHPPPVSSVSSLVVNVVGYHYDPVRVVCNVVSNVNSNVRHDNSSSLSNCVRGVVVSSVVD